Protein AF-A0A7S2YI85-F1 (afdb_monomer_lite)

Sequence (246 aa):
HNEDIGGDHHWNPMELVAHWLRDHRRGYHPPENRQNVTASELEPSSTCNPRIILYFDDDKQATVAVLSREAEAPGEYFTTRVAEGTAIQRSVLYYELDGYVRQNFTNLRKQNFVDAESISIAVGSLEASDAAQKEELEEARRKETVRHSNEAKFNMFQEVIEIARLHWLNDDLDALSIYFLAQVNHDMNRVARQIATHRLQQLPLTVTPYVDGVSVSGYSNFARSNNTSLVRHKESGRSIEYRKCE

pLDDT: mean 71.96, std 20.51, range [32.06, 96.81]

Secondary structure (DSSP, 8-state):
------------HHHHHHHHHHHTTS------------S--------PPPPEEEEEETTTTEEEEEESS--HHHHHHHHHHHHTTSEEEEETTEEEESS-HHHHHHHHHTSTTS-TTSEEE-TTHHHHHHHHHHHHHHHHHHHHHHHHHHHHHHHHHHHHHHHHHHTTTTTT--HHHHHHHHHH-HHHHHHHHHHHHHHHHHS---------TT---TT------SSS--EEEEETTEEEEE----

Organism: NCBI:txid265537

Radius of gyration: 39.01 Å; chains: 1; bounding box: 70×50×124 Å

Structure (mmCIF, N/CA/C/O backbone):
data_AF-A0A7S2YI85-F1
#
_entry.id   AF-A0A7S2YI85-F1
#
loop_
_atom_site.group_PDB
_atom_site.id
_atom_site.type_symbol
_atom_site.label_atom_id
_atom_site.label_alt_id
_atom_site.label_comp_id
_atom_site.label_asym_id
_atom_site.label_entity_id
_atom_site.label_seq_id
_atom_site.pdbx_PDB_ins_code
_atom_site.Cartn_x
_atom_site.Cartn_y
_atom_site.Cartn_z
_atom_site.occupancy
_atom_site.B_iso_or_equiv
_atom_site.auth_seq_id
_atom_site.auth_comp_id
_atom_site.auth_asym_id
_atom_site.auth_atom_id
_atom_site.pdbx_PDB_model_num
ATOM 1 N N . HIS A 1 1 ? -34.612 -6.575 -28.845 1.00 37.66 1 HIS A N 1
ATOM 2 C CA . HIS A 1 1 ? -33.516 -6.690 -29.821 1.00 37.66 1 HIS A CA 1
ATOM 3 C C . HIS A 1 1 ? -32.690 -5.425 -29.724 1.00 37.66 1 HIS A C 1
ATOM 5 O O . HIS A 1 1 ? -33.139 -4.408 -30.223 1.00 37.66 1 HIS A O 1
ATOM 11 N N . ASN A 1 2 ? -31.571 -5.476 -29.007 1.00 32.53 2 ASN A N 1
ATOM 12 C CA . ASN A 1 2 ? -30.502 -4.483 -29.069 1.00 32.53 2 ASN A CA 1
ATOM 13 C C . ASN A 1 2 ? -29.226 -5.311 -29.165 1.00 32.53 2 ASN A C 1
ATOM 15 O O . ASN A 1 2 ? -28.981 -6.138 -28.290 1.00 32.53 2 ASN A O 1
ATOM 19 N N . GLU A 1 3 ? -28.535 -5.185 -30.290 1.00 41.09 3 GLU A N 1
ATOM 20 C CA . GLU A 1 3 ? -27.319 -5.926 -30.594 1.00 41.09 3 GLU A CA 1
ATOM 21 C C . GLU A 1 3 ? -26.135 -5.291 -29.867 1.00 41.09 3 GLU A C 1
ATOM 23 O O . GLU A 1 3 ? -25.883 -4.090 -29.983 1.00 41.09 3 GLU A O 1
ATOM 28 N N . ASP A 1 4 ? -25.435 -6.135 -29.113 1.00 44.50 4 ASP A N 1
ATOM 29 C CA . ASP A 1 4 ? -24.085 -5.918 -28.620 1.00 44.50 4 ASP A CA 1
ATOM 30 C C . ASP A 1 4 ? -23.116 -5.797 -29.802 1.00 44.50 4 ASP A C 1
ATOM 32 O O . ASP A 1 4 ? -22.994 -6.712 -30.618 1.00 44.50 4 ASP A O 1
ATOM 36 N N . ILE A 1 5 ? -22.365 -4.698 -29.852 1.00 40.66 5 ILE A N 1
ATOM 37 C CA . ILE A 1 5 ? -21.114 -4.614 -30.613 1.00 40.66 5 ILE A CA 1
ATOM 38 C C . ILE A 1 5 ? -20.017 -4.247 -29.611 1.00 40.66 5 ILE A C 1
ATOM 40 O O . ILE A 1 5 ? -19.555 -3.112 -29.534 1.00 40.66 5 ILE A O 1
ATOM 44 N N . GLY A 1 6 ? -19.649 -5.229 -28.788 1.00 36.94 6 GLY A N 1
ATOM 45 C CA . GLY A 1 6 ? -18.428 -5.218 -27.989 1.00 36.94 6 GLY A CA 1
ATOM 46 C C . GLY A 1 6 ? -17.279 -5.766 -28.828 1.00 36.94 6 GLY A C 1
ATOM 47 O O . GLY A 1 6 ? -17.077 -6.975 -28.897 1.00 36.94 6 GLY A O 1
ATOM 48 N N . GLY A 1 7 ? -16.563 -4.879 -29.516 1.00 37.94 7 GLY A N 1
ATOM 49 C CA . GLY A 1 7 ? -15.285 -5.199 -30.142 1.00 37.94 7 GLY A CA 1
ATOM 50 C C . GLY A 1 7 ? -14.148 -4.856 -29.188 1.00 37.94 7 GLY A C 1
ATOM 51 O O . GLY A 1 7 ? -13.640 -3.739 -29.237 1.00 37.94 7 GLY A O 1
ATOM 52 N N . ASP A 1 8 ? -13.753 -5.800 -28.335 1.00 41.25 8 ASP A N 1
ATOM 53 C CA . ASP A 1 8 ? -12.520 -5.699 -27.550 1.00 41.25 8 ASP A CA 1
ATOM 54 C C . ASP A 1 8 ? -11.314 -5.778 -28.497 1.00 41.25 8 ASP A C 1
ATOM 56 O O . ASP A 1 8 ? -10.831 -6.848 -28.874 1.00 41.25 8 ASP A O 1
ATOM 60 N N . HIS A 1 9 ? -10.821 -4.614 -28.917 1.00 46.31 9 HIS A N 1
ATOM 61 C CA . HIS A 1 9 ? -9.521 -4.490 -29.562 1.00 46.31 9 HIS A CA 1
ATOM 62 C C . HIS A 1 9 ? -8.433 -4.505 -28.492 1.00 46.31 9 HIS A C 1
ATOM 64 O O . HIS A 1 9 ? -7.983 -3.471 -28.005 1.00 46.31 9 HIS A O 1
ATOM 70 N N . HIS A 1 10 ? -8.014 -5.713 -28.131 1.00 41.84 10 HIS A N 1
ATOM 71 C CA . HIS A 1 10 ? -6.802 -5.950 -27.363 1.00 41.84 10 HIS A CA 1
ATOM 72 C C . HIS A 1 10 ? -5.602 -5.552 -28.239 1.00 41.84 10 HIS A C 1
ATOM 74 O O . HIS A 1 10 ? -5.174 -6.299 -29.120 1.00 41.84 10 HIS A O 1
ATOM 80 N N . TRP A 1 11 ? -5.109 -4.324 -28.070 1.00 49.34 11 TRP A N 1
ATOM 81 C CA . TRP A 1 11 ? -3.933 -3.841 -28.787 1.00 49.34 11 TRP A CA 1
ATOM 82 C C . TRP A 1 11 ? -2.710 -4.587 -28.270 1.00 49.34 11 TRP A C 1
ATOM 84 O O . TRP A 1 11 ? -2.271 -4.361 -27.148 1.00 49.34 11 TRP A O 1
ATOM 94 N N . ASN A 1 12 ? -2.155 -5.485 -29.083 1.00 50.50 12 ASN A N 1
ATOM 95 C CA . ASN A 1 12 ? -0.929 -6.187 -28.739 1.00 50.50 12 ASN A CA 1
ATOM 96 C C . ASN A 1 12 ? 0.253 -5.192 -28.798 1.00 50.50 12 ASN A C 1
ATOM 98 O O . ASN A 1 12 ? 0.596 -4.724 -29.890 1.00 50.50 12 ASN A O 1
ATOM 102 N N . PRO A 1 13 ? 0.915 -4.864 -27.672 1.00 50.25 13 PRO A N 1
ATOM 103 C CA . PRO A 1 13 ? 1.980 -3.861 -27.652 1.00 50.25 13 PRO A CA 1
ATOM 104 C C . PRO A 1 13 ? 3.182 -4.253 -28.528 1.00 50.25 13 PRO A C 1
ATOM 106 O O . PRO A 1 13 ? 3.882 -3.384 -29.051 1.00 50.25 13 PRO A O 1
ATOM 109 N N . MET A 1 14 ? 3.378 -5.551 -28.792 1.00 47.84 14 MET A N 1
ATOM 110 C CA . MET A 1 14 ? 4.398 -6.030 -29.731 1.00 47.84 14 MET A CA 1
ATOM 111 C C . MET A 1 14 ? 4.077 -5.686 -31.193 1.00 47.84 14 MET A C 1
ATOM 113 O O . MET A 1 14 ? 5.000 -5.478 -31.982 1.00 47.84 14 MET A O 1
ATOM 117 N N . GLU A 1 15 ? 2.800 -5.575 -31.571 1.00 55.44 15 GLU A N 1
ATOM 118 C CA . GLU A 1 15 ? 2.407 -5.160 -32.923 1.00 55.44 15 GLU A CA 1
ATOM 119 C C . GLU A 1 15 ? 2.597 -3.658 -33.140 1.00 55.44 15 GLU A C 1
ATOM 121 O O . GLU A 1 15 ? 3.050 -3.262 -34.211 1.00 55.44 15 GLU A O 1
ATOM 126 N N . LEU A 1 16 ? 2.368 -2.830 -32.115 1.00 52.59 16 LEU A N 1
ATOM 127 C CA . LEU A 1 16 ? 2.655 -1.388 -32.144 1.00 52.59 16 LEU A CA 1
ATOM 128 C C . LEU A 1 16 ? 4.156 -1.108 -32.314 1.00 52.59 16 LEU A C 1
ATOM 130 O O . LEU A 1 16 ? 4.548 -0.299 -33.158 1.00 52.59 16 LEU A O 1
ATOM 134 N N . VAL A 1 17 ? 5.009 -1.841 -31.590 1.00 51.41 17 VAL A N 1
ATOM 135 C CA . VAL A 1 17 ? 6.471 -1.764 -31.749 1.00 51.41 17 VAL A CA 1
ATOM 136 C C . VAL A 1 17 ? 6.902 -2.280 -33.129 1.00 51.41 17 VAL A C 1
ATOM 138 O O . VAL A 1 17 ? 7.728 -1.653 -33.795 1.00 51.41 17 VAL A O 1
ATOM 141 N N . ALA A 1 18 ? 6.310 -3.375 -33.617 1.00 59.94 18 ALA A N 1
ATOM 142 C CA . ALA A 1 18 ? 6.620 -3.930 -34.936 1.00 59.94 18 ALA A CA 1
ATOM 143 C C . ALA A 1 18 ? 6.119 -3.067 -36.110 1.00 59.94 18 ALA A C 1
ATOM 145 O O . ALA A 1 18 ? 6.734 -3.104 -37.180 1.00 59.94 18 ALA A O 1
ATOM 146 N N . HIS A 1 19 ? 5.028 -2.312 -35.939 1.00 50.31 19 HIS A N 1
ATOM 147 C CA . HIS A 1 19 ? 4.508 -1.365 -36.930 1.00 50.31 19 HIS A CA 1
ATOM 148 C C . HIS A 1 19 ? 5.380 -0.108 -36.977 1.00 50.31 19 HIS A C 1
ATOM 150 O O . HIS A 1 19 ? 5.833 0.292 -38.048 1.00 50.31 19 HIS A O 1
ATOM 156 N N . TRP A 1 20 ? 5.739 0.439 -35.813 1.00 54.75 20 TRP A N 1
ATOM 157 C CA . TRP A 1 20 ? 6.600 1.618 -35.721 1.00 54.75 20 TRP A CA 1
ATOM 158 C C . TRP A 1 20 ? 8.021 1.360 -36.257 1.00 54.75 20 TRP A C 1
ATOM 160 O O . TRP A 1 20 ? 8.561 2.178 -37.007 1.00 54.75 20 TRP A O 1
ATOM 170 N N . LEU A 1 21 ? 8.601 0.185 -35.968 1.00 53.12 21 LEU A N 1
ATOM 171 C CA . LEU A 1 21 ? 9.886 -0.256 -36.535 1.00 53.12 21 LEU A CA 1
ATOM 172 C C . LEU A 1 21 ? 9.824 -0.498 -38.055 1.00 53.12 21 LEU A C 1
ATOM 174 O O . LEU A 1 21 ? 10.848 -0.384 -38.734 1.00 53.12 21 LEU A O 1
ATOM 178 N N . ARG A 1 22 ? 8.646 -0.834 -38.603 1.00 57.22 22 ARG A N 1
ATOM 179 C CA . ARG A 1 22 ? 8.429 -1.002 -40.050 1.00 57.22 22 ARG A CA 1
ATOM 180 C C . ARG A 1 22 ? 8.357 0.340 -40.771 1.00 57.22 22 ARG A C 1
ATOM 182 O O . ARG A 1 22 ? 8.995 0.487 -41.813 1.00 57.22 22 ARG A O 1
ATOM 189 N N . ASP A 1 23 ? 7.657 1.310 -40.191 1.00 44.62 23 ASP A N 1
ATOM 190 C CA . ASP A 1 23 ? 7.506 2.647 -40.771 1.00 44.62 23 ASP A CA 1
ATOM 191 C C . ASP A 1 23 ? 8.824 3.437 -40.740 1.00 44.62 23 ASP A C 1
ATOM 193 O O . ASP A 1 23 ? 9.164 4.117 -41.705 1.00 44.62 23 ASP A O 1
ATOM 197 N N . HIS A 1 24 ? 9.662 3.248 -39.715 1.00 50.03 24 HIS A N 1
ATOM 198 C CA . HIS A 1 24 ? 10.969 3.918 -39.621 1.00 50.03 24 HIS A CA 1
ATOM 199 C C . HIS A 1 24 ? 12.087 3.269 -40.461 1.00 50.03 24 HIS A C 1
ATOM 201 O O . HIS A 1 24 ? 13.180 3.825 -40.558 1.00 50.03 24 HIS A O 1
ATOM 207 N N . ARG A 1 25 ? 11.834 2.122 -41.116 1.00 46.94 25 ARG A N 1
ATOM 208 C CA . ARG A 1 25 ? 12.741 1.544 -42.133 1.00 46.94 25 ARG A CA 1
ATOM 209 C C . ARG A 1 25 ? 12.448 2.024 -43.559 1.00 46.94 25 ARG A C 1
ATOM 211 O O . ARG A 1 25 ? 13.261 1.779 -44.447 1.00 46.94 25 ARG A O 1
ATOM 218 N N . ARG A 1 26 ? 11.319 2.696 -43.806 1.00 45.44 26 ARG A N 1
ATOM 219 C CA . ARG A 1 26 ? 10.939 3.220 -45.129 1.00 45.44 26 ARG A CA 1
ATOM 220 C C . ARG A 1 26 ? 10.825 4.741 -45.076 1.00 45.44 26 ARG A C 1
ATOM 222 O O . ARG A 1 26 ? 9.733 5.279 -44.963 1.00 45.44 26 ARG A O 1
ATOM 229 N N . GLY A 1 27 ? 11.954 5.441 -45.175 1.00 34.94 27 GLY A N 1
ATOM 230 C CA . GLY A 1 27 ? 11.919 6.903 -45.144 1.00 34.94 27 GLY A CA 1
ATOM 231 C C . GLY A 1 27 ? 13.248 7.620 -45.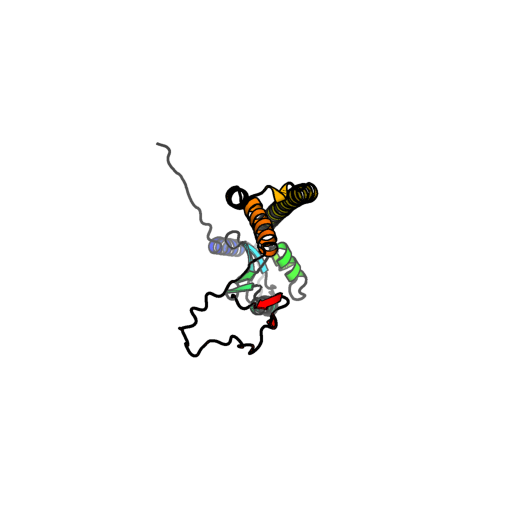345 1.00 34.94 27 GLY A C 1
ATOM 232 O O . GLY A 1 27 ? 13.566 8.502 -44.561 1.00 34.94 27 GLY A O 1
ATOM 233 N N . TYR A 1 28 ? 14.011 7.276 -46.385 1.00 32.06 28 TYR A N 1
ATOM 234 C CA . TYR A 1 28 ? 14.933 8.228 -47.017 1.00 32.06 28 TYR A CA 1
ATOM 235 C C . TYR A 1 28 ? 15.056 7.881 -48.506 1.00 32.06 28 TYR A C 1
ATOM 237 O O . TYR A 1 28 ? 15.736 6.930 -48.884 1.00 32.06 28 TYR A O 1
ATOM 245 N N . HIS A 1 29 ? 14.346 8.626 -49.354 1.00 38.47 29 HIS A N 1
ATOM 246 C CA . HIS A 1 29 ? 14.648 8.693 -50.782 1.00 38.47 29 HIS A CA 1
ATOM 247 C C . HIS A 1 29 ? 15.699 9.794 -50.966 1.00 38.47 29 HIS A C 1
ATOM 249 O O . HIS A 1 29 ? 15.387 10.953 -50.683 1.00 38.47 29 HIS A O 1
ATOM 255 N N . PRO A 1 30 ? 16.932 9.483 -51.398 1.00 32.97 30 PRO A N 1
ATOM 256 C CA . PRO A 1 30 ? 17.883 10.522 -51.751 1.00 32.97 30 PRO A CA 1
ATOM 257 C C . PRO A 1 30 ? 17.503 11.103 -53.125 1.00 32.97 30 PRO A C 1
ATOM 259 O O . PRO A 1 30 ? 16.999 10.366 -53.979 1.00 32.97 30 PRO A O 1
ATOM 262 N N . PRO A 1 31 ? 17.739 12.401 -53.375 1.00 35.34 31 PRO A N 1
ATOM 263 C CA . PRO A 1 31 ? 17.627 12.944 -54.717 1.00 35.34 31 PRO A CA 1
ATOM 264 C C . PRO A 1 31 ? 18.742 12.366 -55.596 1.00 35.34 31 PRO A C 1
ATOM 266 O O . PRO A 1 31 ? 19.891 12.227 -55.173 1.00 35.34 31 PRO A O 1
ATOM 269 N N . GLU A 1 32 ? 18.380 12.025 -56.829 1.00 39.88 32 GLU A N 1
ATOM 270 C CA . GLU A 1 32 ? 19.301 11.574 -57.863 1.00 39.88 32 GLU A CA 1
ATOM 271 C C . GLU A 1 32 ? 20.373 12.637 -58.121 1.00 39.88 32 GLU A C 1
ATOM 273 O O . GLU A 1 32 ? 20.098 13.699 -58.674 1.00 39.88 32 GLU A O 1
ATOM 278 N N . ASN A 1 33 ? 21.621 12.332 -57.773 1.00 32.53 33 ASN A N 1
ATOM 279 C CA . ASN A 1 33 ? 22.767 12.924 -58.443 1.00 32.53 33 ASN A CA 1
ATOM 280 C C . ASN A 1 33 ? 23.887 11.891 -58.543 1.00 32.53 33 ASN A C 1
ATOM 282 O O . ASN A 1 33 ? 24.483 11.464 -57.557 1.00 32.53 33 ASN A O 1
ATOM 286 N N . ARG A 1 34 ? 24.134 11.461 -59.780 1.00 39.66 34 ARG A N 1
ATOM 287 C CA . ARG A 1 34 ? 25.214 10.553 -60.155 1.00 39.66 34 ARG A CA 1
ATOM 288 C C . ARG A 1 34 ? 26.556 11.257 -59.987 1.00 39.66 34 ARG A C 1
ATOM 290 O O . ARG A 1 34 ? 26.898 12.105 -60.806 1.00 39.66 34 ARG A O 1
ATOM 297 N N . GLN A 1 35 ? 27.352 10.817 -59.022 1.00 35.34 35 GLN A N 1
ATOM 298 C CA . GLN A 1 35 ? 28.807 10.825 -59.144 1.00 35.34 35 GLN A CA 1
ATOM 299 C C . GLN A 1 35 ? 29.342 9.473 -58.675 1.00 35.34 35 GLN A C 1
ATOM 301 O O . GLN A 1 35 ? 29.010 8.987 -57.597 1.00 35.34 35 GLN A O 1
ATOM 306 N N . ASN A 1 36 ? 30.115 8.839 -59.555 1.00 40.31 36 ASN A N 1
ATOM 307 C CA . ASN A 1 36 ? 30.778 7.566 -59.323 1.00 40.31 36 ASN A CA 1
ATOM 308 C C . ASN A 1 36 ? 31.746 7.704 -58.145 1.00 40.31 36 ASN A C 1
ATOM 310 O O . ASN A 1 36 ? 32.749 8.405 -58.267 1.00 40.31 36 ASN A O 1
ATOM 314 N N . VAL A 1 37 ? 31.477 6.998 -57.049 1.00 33.66 37 VAL A N 1
ATOM 315 C CA . VAL A 1 37 ? 32.463 6.754 -55.994 1.00 33.66 37 VAL A CA 1
ATOM 316 C C . VAL A 1 37 ? 32.663 5.248 -55.894 1.00 33.66 37 VAL A C 1
ATOM 318 O O . VAL A 1 37 ? 31.727 4.467 -55.740 1.00 33.66 37 VAL A O 1
ATOM 321 N N . THR A 1 38 ? 33.912 4.863 -56.107 1.00 35.81 38 THR A N 1
ATOM 322 C CA . THR A 1 38 ? 34.458 3.512 -56.077 1.00 35.81 38 THR A CA 1
ATOM 323 C C . THR A 1 38 ? 34.257 2.841 -54.721 1.00 35.81 38 THR A C 1
ATOM 325 O O . THR A 1 38 ? 34.403 3.469 -53.678 1.00 35.81 38 THR A O 1
ATOM 328 N N . ALA A 1 39 ? 33.966 1.541 -54.755 1.00 38.75 39 ALA A N 1
ATOM 329 C CA . ALA A 1 39 ? 33.802 0.674 -53.596 1.00 38.75 39 ALA A CA 1
ATOM 330 C C . ALA A 1 39 ? 35.133 0.442 -52.856 1.00 38.75 39 ALA A C 1
ATOM 332 O O . ALA A 1 39 ? 35.764 -0.586 -53.062 1.00 38.75 39 ALA A O 1
ATOM 333 N N . SER A 1 40 ? 35.542 1.399 -52.021 1.00 41.53 40 SER A N 1
ATOM 334 C CA . SER A 1 40 ? 36.617 1.269 -51.026 1.00 41.53 40 SER A CA 1
ATOM 335 C C . SER A 1 40 ? 36.483 2.377 -49.975 1.00 41.53 40 SER A C 1
ATOM 337 O O . SER A 1 40 ? 37.327 3.254 -49.930 1.00 41.53 40 SER A O 1
ATOM 339 N N . GLU A 1 41 ? 35.397 2.388 -49.195 1.00 39.56 41 GLU A N 1
ATOM 340 C CA . GLU A 1 41 ? 35.259 3.140 -47.928 1.00 39.56 41 GLU A CA 1
ATOM 341 C C . GLU A 1 41 ? 33.855 2.867 -47.355 1.00 39.56 41 GLU A C 1
ATOM 343 O O . GLU A 1 41 ? 32.901 3.609 -47.561 1.00 39.56 41 GLU A O 1
ATOM 348 N N . LEU A 1 42 ? 33.700 1.729 -46.680 1.00 40.22 42 LEU A N 1
ATOM 349 C CA . LEU A 1 42 ? 32.550 1.445 -45.817 1.00 40.22 42 LEU A CA 1
ATOM 350 C C . LEU A 1 42 ? 33.099 1.031 -44.453 1.00 40.22 42 LEU A C 1
ATOM 352 O O . LEU A 1 42 ? 33.046 -0.127 -44.047 1.00 40.22 42 LEU A O 1
ATOM 356 N N . GLU A 1 43 ? 33.683 2.009 -43.769 1.00 44.00 43 GLU A N 1
ATOM 357 C CA . GLU A 1 43 ? 33.784 1.993 -42.313 1.00 44.00 43 GLU A CA 1
ATOM 358 C C . GLU A 1 43 ? 32.352 2.070 -41.741 1.00 44.00 43 GLU A C 1
ATOM 360 O O . GLU A 1 43 ? 31.560 2.895 -42.210 1.00 44.00 43 GLU A O 1
ATOM 365 N N . PRO A 1 44 ? 31.966 1.247 -40.750 1.00 42.84 44 PRO A N 1
ATOM 366 C CA . PRO A 1 44 ? 30.649 1.329 -40.127 1.00 42.84 44 PRO A CA 1
ATOM 367 C C . PRO A 1 44 ? 30.572 2.548 -39.191 1.00 42.84 44 PRO A C 1
ATOM 369 O O . PRO A 1 44 ? 30.626 2.430 -37.969 1.00 42.84 44 PRO A O 1
ATOM 372 N N . SER A 1 45 ? 30.419 3.744 -39.755 1.00 47.28 45 SER A N 1
ATOM 373 C CA . SER A 1 45 ? 30.169 4.978 -39.010 1.00 47.28 45 SER A CA 1
ATOM 374 C C . SER A 1 45 ? 28.674 5.158 -38.716 1.00 47.28 45 SER A C 1
ATOM 376 O O . SER A 1 45 ? 27.982 5.988 -39.295 1.00 47.28 45 SER A O 1
ATOM 378 N N . SER A 1 46 ? 28.149 4.393 -37.756 1.00 49.66 46 SER A N 1
ATOM 379 C CA . SER A 1 46 ? 26.967 4.833 -37.002 1.00 49.66 46 SER A CA 1
ATOM 380 C C . SER A 1 46 ? 26.964 4.234 -35.595 1.00 49.66 46 SER A C 1
ATOM 382 O O . SER A 1 46 ? 26.251 3.272 -35.296 1.00 49.66 46 SER A O 1
ATOM 384 N N . THR A 1 47 ? 27.758 4.830 -34.707 1.00 55.69 47 THR A N 1
ATOM 385 C CA . THR A 1 47 ? 27.631 4.716 -33.247 1.00 55.69 47 THR A CA 1
ATOM 386 C C . THR A 1 47 ? 26.309 5.348 -32.819 1.00 55.69 47 THR A C 1
ATOM 388 O O . THR A 1 47 ? 26.242 6.466 -32.320 1.00 55.69 47 THR A O 1
ATOM 391 N N . CYS A 1 48 ? 25.205 4.679 -33.124 1.00 62.50 48 CYS A N 1
ATOM 392 C CA . CYS A 1 48 ? 23.907 5.105 -32.648 1.00 62.50 48 CYS A CA 1
ATOM 393 C C . CYS A 1 48 ? 23.836 4.686 -31.167 1.00 62.50 48 CYS A C 1
ATOM 395 O O . CYS A 1 48 ? 24.121 3.535 -30.839 1.00 62.50 48 CYS A O 1
ATOM 397 N N . ASN A 1 49 ? 23.508 5.607 -30.263 1.00 72.94 49 ASN A N 1
ATOM 398 C CA . ASN A 1 49 ? 23.373 5.291 -28.840 1.00 72.94 49 ASN A CA 1
ATOM 399 C C . ASN A 1 49 ? 22.131 4.400 -28.613 1.00 72.94 49 ASN A C 1
ATOM 401 O O . ASN A 1 49 ? 21.162 4.469 -29.385 1.00 72.94 49 ASN A O 1
ATOM 405 N N . PRO A 1 50 ? 22.144 3.485 -27.628 1.00 82.31 50 PRO A N 1
ATOM 406 C CA . PRO A 1 50 ? 20.962 2.707 -27.265 1.00 82.31 50 PRO A CA 1
ATOM 407 C C . PRO A 1 50 ? 19.854 3.650 -26.784 1.00 82.31 50 PRO A C 1
ATOM 409 O O . PRO A 1 50 ? 20.049 4.440 -25.869 1.00 82.31 50 PRO A O 1
ATOM 412 N N . ARG A 1 51 ? 18.681 3.572 -27.415 1.00 88.88 51 ARG A N 1
ATOM 413 C CA . ARG A 1 51 ? 17.47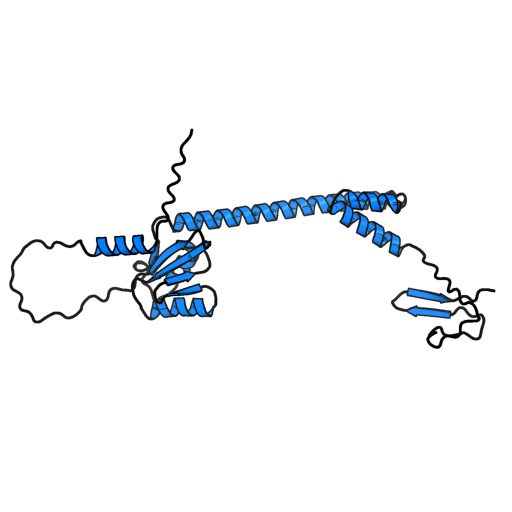8 4.283 -26.969 1.00 88.88 51 ARG A CA 1
ATOM 414 C C . ARG A 1 51 ? 16.693 3.453 -25.964 1.00 88.88 51 ARG A C 1
ATOM 416 O O . ARG A 1 51 ? 16.512 2.254 -26.192 1.00 88.88 51 ARG A O 1
ATOM 423 N N . ILE A 1 52 ? 16.201 4.115 -24.923 1.00 92.38 52 ILE A N 1
ATOM 424 C CA . ILE A 1 52 ? 15.300 3.582 -23.903 1.00 92.38 52 ILE A CA 1
ATOM 425 C C . ILE A 1 52 ? 13.924 4.205 -24.132 1.00 92.38 52 ILE A C 1
ATOM 427 O O . ILE A 1 52 ? 13.791 5.428 -24.222 1.00 92.38 52 ILE A O 1
ATOM 431 N N . ILE A 1 53 ? 12.899 3.369 -24.233 1.00 94.19 53 ILE A N 1
ATOM 432 C CA . ILE A 1 53 ? 11.505 3.791 -24.340 1.00 94.19 53 ILE A CA 1
ATOM 433 C C . ILE A 1 53 ? 10.810 3.405 -23.041 1.00 94.19 53 ILE A C 1
ATOM 435 O O . ILE A 1 53 ? 10.824 2.236 -22.660 1.00 94.1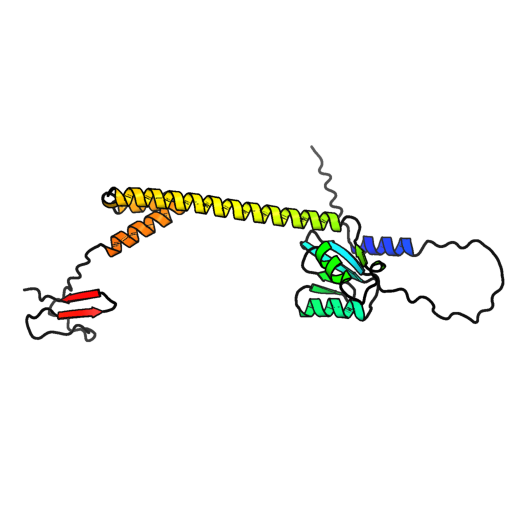9 53 ILE A O 1
ATOM 439 N N . LEU A 1 54 ? 10.218 4.385 -22.364 1.00 96.12 54 LEU A N 1
ATOM 440 C CA . LEU A 1 54 ? 9.404 4.175 -21.173 1.00 96.12 54 LEU A CA 1
ATOM 441 C C . LEU A 1 54 ? 7.928 4.255 -21.535 1.00 96.12 54 LEU A C 1
ATOM 443 O O . LEU A 1 54 ? 7.510 5.210 -22.189 1.00 96.12 54 LEU A O 1
ATOM 447 N N . TYR A 1 55 ? 7.132 3.308 -21.063 1.00 95.94 55 TYR A N 1
ATOM 448 C CA . TYR A 1 55 ? 5.678 3.400 -21.112 1.00 95.94 55 TYR A CA 1
ATOM 449 C C . TYR A 1 55 ? 5.061 2.913 -19.803 1.00 95.94 55 TYR A C 1
ATOM 451 O O . TYR A 1 55 ? 5.751 2.329 -18.970 1.00 95.94 55 TYR A O 1
ATOM 459 N N . PHE A 1 56 ? 3.784 3.208 -19.592 1.00 96.81 56 PHE A N 1
ATOM 460 C CA . PHE A 1 56 ? 3.047 2.769 -18.411 1.00 96.81 56 PHE A CA 1
ATOM 461 C C . PHE A 1 56 ? 2.109 1.629 -18.801 1.00 96.81 56 PHE A C 1
ATOM 463 O O . PHE A 1 56 ? 1.428 1.722 -19.821 1.00 96.81 56 PHE A O 1
ATOM 470 N N . ASP A 1 57 ? 2.139 0.547 -18.030 1.00 93.56 57 ASP A N 1
ATOM 471 C CA . ASP A 1 57 ? 1.273 -0.619 -18.186 1.00 93.56 57 ASP A CA 1
ATOM 472 C C . ASP A 1 57 ? 0.188 -0.540 -17.102 1.00 93.56 57 ASP A C 1
ATOM 474 O O . ASP A 1 57 ? 0.466 -0.791 -15.924 1.00 93.56 57 ASP A O 1
ATOM 478 N N . ASP A 1 58 ? -1.023 -0.135 -17.500 1.00 88.62 58 ASP A N 1
ATOM 479 C CA . ASP A 1 58 ? -2.161 0.079 -16.595 1.00 88.62 58 ASP A CA 1
ATOM 480 C C . ASP A 1 58 ? -2.600 -1.221 -15.904 1.00 88.62 58 ASP A C 1
ATOM 482 O O . ASP A 1 58 ? -2.972 -1.201 -14.730 1.00 88.62 58 ASP A O 1
ATOM 486 N N . ASP A 1 59 ? -2.504 -2.364 -16.589 1.00 89.50 59 ASP A N 1
ATOM 487 C CA . ASP A 1 59 ? -2.919 -3.658 -16.036 1.00 89.50 59 ASP A CA 1
ATOM 488 C C . ASP A 1 59 ? -2.005 -4.087 -14.886 1.00 89.50 59 ASP A C 1
ATOM 490 O O . ASP A 1 59 ? -2.443 -4.680 -13.897 1.00 89.50 59 ASP A O 1
ATOM 494 N N . LYS A 1 60 ? -0.711 -3.779 -15.010 1.00 88.44 60 LYS A N 1
ATOM 495 C CA . LYS A 1 60 ? 0.301 -4.115 -14.001 1.00 88.44 60 LYS A CA 1
ATOM 496 C C . LYS A 1 60 ? 0.572 -2.989 -13.015 1.00 88.44 60 LYS A C 1
ATOM 498 O O . LYS A 1 60 ? 1.306 -3.221 -12.056 1.00 88.44 60 LYS A O 1
ATOM 503 N N . GLN A 1 61 ? 0.021 -1.798 -13.253 1.00 90.44 61 GLN A N 1
ATOM 504 C CA . GLN A 1 61 ? 0.322 -0.580 -12.497 1.00 90.44 61 GLN A CA 1
ATOM 505 C C . GLN A 1 61 ? 1.838 -0.339 -12.381 1.00 90.44 61 GLN A C 1
ATOM 507 O O . GLN A 1 61 ? 2.364 -0.023 -11.313 1.00 90.44 61 GLN A O 1
ATOM 512 N N . ALA A 1 62 ? 2.562 -0.534 -13.487 1.00 93.56 62 ALA A N 1
ATOM 513 C CA . ALA A 1 62 ? 4.022 -0.517 -13.505 1.00 93.56 62 ALA A CA 1
ATOM 514 C C . ALA A 1 62 ? 4.573 0.247 -14.712 1.00 93.56 62 ALA A C 1
ATOM 516 O O . ALA A 1 62 ? 3.971 0.302 -15.786 1.00 93.56 62 ALA A O 1
ATOM 517 N N . THR A 1 63 ? 5.767 0.816 -14.554 1.00 96.31 63 THR A N 1
ATOM 518 C CA . THR A 1 63 ? 6.494 1.394 -15.687 1.00 96.31 63 THR A CA 1
ATOM 519 C C . THR A 1 63 ? 7.220 0.285 -16.429 1.00 96.31 63 THR A C 1
ATOM 521 O O . THR A 1 63 ? 7.946 -0.487 -15.822 1.00 96.31 63 THR A O 1
ATOM 524 N N . VAL A 1 64 ? 7.128 0.242 -17.749 1.00 96.12 64 VAL A N 1
ATOM 525 C CA . VAL A 1 64 ? 7.921 -0.671 -18.570 1.00 96.12 64 VAL A CA 1
ATOM 526 C C . VAL A 1 64 ? 9.011 0.102 -19.297 1.00 96.12 64 VAL A C 1
ATOM 528 O O . VAL A 1 64 ? 8.759 1.151 -19.890 1.00 96.12 64 VAL A O 1
ATOM 531 N N . ALA A 1 65 ? 10.228 -0.433 -19.265 1.00 94.88 65 ALA A N 1
ATOM 532 C CA . ALA A 1 65 ? 11.367 0.048 -20.026 1.00 94.88 65 ALA A CA 1
ATOM 533 C C . ALA A 1 65 ? 11.740 -0.943 -21.131 1.00 94.88 65 ALA A C 1
ATOM 535 O O . ALA A 1 65 ? 12.010 -2.119 -20.876 1.00 94.88 65 ALA A O 1
ATOM 536 N N . VAL A 1 66 ? 11.799 -0.434 -22.362 1.00 94.31 66 VAL A N 1
ATOM 537 C CA . VAL A 1 66 ? 12.211 -1.187 -23.547 1.00 94.31 66 VAL A CA 1
ATOM 538 C C . VAL A 1 66 ? 13.478 -0.584 -24.129 1.00 94.31 66 VAL A C 1
ATOM 540 O O . VAL A 1 66 ? 13.541 0.614 -24.411 1.00 94.31 66 VAL A O 1
ATOM 543 N N . LEU A 1 67 ? 14.490 -1.422 -24.336 1.00 91.69 67 LEU A N 1
ATOM 544 C CA . LEU A 1 67 ? 15.745 -1.031 -24.962 1.00 91.69 67 LEU A CA 1
ATOM 545 C C . LEU A 1 67 ? 15.690 -1.344 -26.458 1.00 91.69 67 LEU A C 1
ATOM 547 O O . LEU A 1 67 ? 15.331 -2.439 -26.877 1.00 91.69 67 LEU A O 1
ATOM 551 N N . SER A 1 68 ? 16.096 -0.383 -27.282 1.00 88.81 68 SER A N 1
ATOM 552 C CA . SER A 1 68 ? 16.184 -0.563 -28.742 1.00 88.81 68 SER A CA 1
ATOM 553 C C . SER A 1 68 ? 17.234 -1.592 -29.183 1.00 88.81 68 SER A C 1
ATOM 555 O O . SER A 1 68 ? 17.120 -2.159 -30.268 1.00 88.81 68 SER A O 1
ATOM 557 N N . ARG A 1 69 ? 18.265 -1.813 -28.363 1.00 85.25 69 ARG A N 1
ATOM 558 C CA . ARG A 1 69 ? 19.321 -2.814 -28.543 1.00 85.25 69 ARG A CA 1
ATOM 559 C C . ARG A 1 69 ? 19.997 -3.090 -27.210 1.00 85.25 69 ARG A C 1
ATOM 561 O O . ARG A 1 69 ? 19.892 -2.287 -26.284 1.00 85.25 69 ARG A O 1
ATOM 568 N N . GLU A 1 70 ? 20.737 -4.185 -27.164 1.00 81.69 70 GLU A N 1
ATOM 569 C CA . GLU A 1 70 ? 21.587 -4.510 -26.031 1.00 81.69 70 GLU A CA 1
ATOM 570 C C . GLU A 1 70 ? 22.745 -3.511 -25.950 1.00 81.69 70 GLU A C 1
ATOM 572 O O . GLU A 1 70 ? 23.358 -3.154 -26.962 1.00 81.69 70 GLU A O 1
ATOM 577 N N . ALA A 1 71 ? 22.995 -3.010 -24.747 1.00 78.94 71 ALA A N 1
ATOM 578 C CA . ALA A 1 71 ? 24.100 -2.121 -24.452 1.00 78.94 71 ALA A CA 1
ATOM 579 C C . ALA A 1 71 ? 24.502 -2.302 -22.993 1.00 78.94 71 ALA A C 1
ATOM 581 O O . ALA A 1 71 ? 23.631 -2.374 -22.125 1.00 78.94 71 ALA A O 1
ATOM 582 N N . GLU A 1 72 ? 25.809 -2.341 -22.741 1.00 75.81 72 GLU A N 1
ATOM 583 C CA . GLU A 1 72 ? 26.368 -2.658 -21.424 1.00 75.81 72 GLU A CA 1
ATOM 584 C C . GLU A 1 72 ? 25.877 -1.680 -20.354 1.00 75.81 72 GLU A C 1
ATOM 586 O O . GLU A 1 72 ? 25.281 -2.110 -19.376 1.00 75.81 72 GLU A O 1
ATOM 591 N N . ALA A 1 73 ? 26.003 -0.367 -20.566 1.00 79.19 73 ALA A N 1
ATOM 592 C CA . ALA A 1 73 ? 25.710 0.598 -19.505 1.00 79.19 73 ALA A CA 1
ATOM 593 C C . ALA A 1 73 ? 24.211 0.690 -19.113 1.00 79.19 73 ALA A C 1
ATOM 595 O O . ALA A 1 73 ? 23.899 0.627 -17.922 1.00 79.19 73 ALA A O 1
ATOM 596 N N . PRO A 1 74 ? 23.242 0.768 -20.056 1.00 79.94 74 PRO A N 1
ATOM 597 C CA . PRO A 1 74 ? 21.823 0.641 -19.714 1.00 79.94 74 PRO A CA 1
ATOM 598 C C . PRO A 1 74 ? 21.459 -0.739 -19.164 1.00 79.94 74 PRO A C 1
ATOM 600 O O . PRO A 1 74 ? 20.632 -0.829 -18.258 1.00 79.94 74 PRO A O 1
ATOM 603 N N . GLY A 1 75 ? 22.079 -1.798 -19.693 1.00 79.50 75 GLY A N 1
ATOM 604 C CA . GLY A 1 75 ? 21.898 -3.164 -19.215 1.00 79.50 75 GLY A CA 1
ATOM 605 C C . GLY A 1 75 ? 22.287 -3.300 -17.745 1.00 79.50 75 GLY A C 1
ATOM 606 O O . GLY A 1 75 ? 21.468 -3.757 -16.954 1.00 79.50 75 GLY A O 1
ATOM 607 N N . GLU A 1 76 ? 23.471 -2.814 -17.364 1.00 85.56 76 GLU A N 1
ATOM 608 C CA . GLU A 1 76 ? 23.992 -2.843 -15.993 1.00 85.56 76 GLU A CA 1
ATOM 609 C C . GLU A 1 76 ? 23.063 -2.142 -14.995 1.00 85.56 76 GLU A C 1
ATOM 611 O O . GLU A 1 76 ? 22.796 -2.662 -13.905 1.00 85.56 76 GLU A O 1
ATOM 616 N N . TYR A 1 77 ? 22.512 -0.986 -15.371 1.00 90.31 77 TYR A N 1
ATOM 617 C CA . TYR A 1 77 ? 21.538 -0.279 -14.541 1.00 90.31 77 TYR A CA 1
ATOM 618 C C . TYR A 1 77 ? 20.286 -1.114 -14.284 1.00 90.31 77 TYR A C 1
ATOM 620 O O . TYR A 1 77 ? 19.860 -1.259 -13.136 1.00 90.31 77 TYR A O 1
ATOM 628 N N . PHE A 1 78 ? 19.700 -1.694 -15.333 1.00 90.81 78 PHE A N 1
ATOM 629 C CA . PHE A 1 78 ? 18.502 -2.507 -15.165 1.00 90.81 78 PHE A CA 1
ATOM 630 C C . PHE A 1 78 ? 18.798 -3.815 -14.434 1.00 90.81 78 PHE A C 1
ATOM 632 O O . PHE A 1 78 ? 18.011 -4.205 -13.576 1.00 90.81 78 PHE A O 1
ATOM 639 N N . THR A 1 79 ? 19.945 -4.455 -14.676 1.00 90.56 79 THR A N 1
ATOM 640 C CA . THR A 1 79 ? 20.354 -5.639 -13.906 1.00 90.56 79 THR A CA 1
ATOM 641 C C . THR A 1 79 ? 20.574 -5.315 -12.433 1.00 90.56 79 THR A C 1
ATOM 643 O O . THR A 1 79 ? 20.203 -6.116 -11.580 1.00 90.56 79 THR A O 1
ATOM 646 N N . THR A 1 80 ? 21.100 -4.127 -12.114 1.00 92.69 80 THR A N 1
ATOM 647 C CA . THR A 1 80 ? 21.245 -3.666 -10.725 1.00 92.69 80 THR A CA 1
ATOM 648 C C . THR A 1 80 ? 19.876 -3.515 -10.072 1.00 92.69 80 THR A C 1
ATOM 650 O O . THR A 1 80 ? 19.646 -4.052 -8.993 1.00 92.69 80 THR A O 1
ATOM 653 N N . ARG A 1 81 ? 18.916 -2.885 -10.757 1.00 93.06 81 ARG A N 1
ATOM 654 C CA . ARG A 1 81 ? 17.545 -2.757 -10.241 1.00 93.06 81 ARG A CA 1
ATOM 655 C C . ARG A 1 81 ? 16.831 -4.092 -10.064 1.00 93.06 81 ARG A C 1
ATOM 657 O O . ARG A 1 81 ? 16.064 -4.245 -9.118 1.00 93.06 81 ARG A O 1
ATOM 664 N N . VAL A 1 82 ? 17.098 -5.058 -10.940 1.00 94.75 82 VAL A N 1
ATOM 665 C CA . VAL A 1 82 ? 16.599 -6.432 -10.791 1.00 94.75 82 VAL A CA 1
ATOM 666 C C . VAL A 1 82 ? 17.210 -7.094 -9.556 1.00 94.75 82 VAL A C 1
ATOM 668 O O . VAL A 1 82 ? 16.486 -7.712 -8.781 1.00 94.75 82 VAL A O 1
ATOM 671 N N . ALA A 1 83 ? 18.514 -6.921 -9.319 1.00 94.56 83 ALA A N 1
ATOM 672 C CA . ALA A 1 83 ? 19.179 -7.432 -8.120 1.00 94.56 83 ALA A CA 1
ATOM 673 C C . ALA A 1 83 ? 18.655 -6.779 -6.825 1.00 94.56 83 ALA A C 1
ATOM 675 O O . ALA A 1 83 ? 18.552 -7.447 -5.799 1.00 94.56 83 ALA A O 1
ATOM 676 N N . GLU A 1 84 ? 18.279 -5.500 -6.877 1.00 94.94 84 GLU A N 1
ATOM 677 C CA . GLU A 1 84 ? 17.630 -4.771 -5.777 1.00 94.94 84 GLU A CA 1
ATOM 678 C C . GLU A 1 84 ? 16.155 -5.160 -5.571 1.00 94.94 84 GLU A C 1
ATOM 680 O O . GLU A 1 84 ? 15.549 -4.760 -4.578 1.00 94.94 84 GLU A O 1
ATOM 685 N N . GLY A 1 85 ? 15.563 -5.915 -6.502 1.00 94.81 85 GLY A N 1
ATOM 686 C CA . GLY A 1 85 ? 14.149 -6.284 -6.472 1.00 94.81 85 GLY A CA 1
ATOM 687 C C . GLY A 1 85 ? 13.192 -5.143 -6.828 1.00 94.81 85 GLY A C 1
ATOM 688 O O . GLY A 1 85 ? 12.011 -5.259 -6.534 1.00 94.81 85 GLY A O 1
ATOM 689 N N . THR A 1 86 ? 13.680 -4.062 -7.452 1.00 94.19 86 THR A N 1
ATOM 690 C CA . THR A 1 86 ? 12.868 -2.904 -7.892 1.00 94.19 86 THR A CA 1
ATOM 691 C C . THR A 1 86 ? 12.547 -2.925 -9.390 1.00 94.19 86 THR A C 1
ATOM 693 O O . THR A 1 86 ? 12.099 -1.920 -9.961 1.00 94.19 86 THR A O 1
ATOM 696 N N . ALA A 1 87 ? 12.865 -4.041 -10.047 1.00 95.50 87 ALA A N 1
ATOM 697 C CA . ALA A 1 87 ? 12.564 -4.319 -11.438 1.00 95.50 87 ALA A CA 1
ATOM 698 C C . ALA A 1 87 ? 12.484 -5.833 -11.691 1.00 95.50 87 ALA A C 1
ATOM 700 O O . ALA A 1 87 ? 13.145 -6.630 -11.026 1.00 95.50 87 ALA A O 1
ATOM 701 N N . ILE A 1 88 ? 11.728 -6.224 -12.713 1.00 95.56 88 ILE A N 1
ATOM 702 C CA . ILE A 1 88 ? 11.607 -7.593 -13.208 1.00 95.56 88 ILE A CA 1
ATOM 703 C C . ILE A 1 88 ? 12.061 -7.614 -14.665 1.00 95.56 88 ILE A C 1
ATOM 705 O O . ILE A 1 88 ? 11.468 -6.977 -15.536 1.00 95.56 88 ILE A O 1
ATOM 709 N N . GLN A 1 89 ? 13.104 -8.387 -14.957 1.00 95.12 89 GLN A N 1
ATOM 710 C CA . GLN A 1 89 ? 13.526 -8.628 -16.332 1.00 95.12 89 GLN A CA 1
ATOM 711 C C . GLN A 1 89 ? 12.622 -9.685 -16.975 1.00 95.12 89 GLN A C 1
ATOM 713 O O . GLN A 1 89 ? 12.580 -10.827 -16.520 1.00 95.12 89 GLN A O 1
ATOM 718 N N . ARG A 1 90 ? 11.914 -9.329 -18.055 1.00 92.75 90 ARG A N 1
ATOM 719 C CA . ARG A 1 90 ? 11.162 -10.310 -18.868 1.00 92.75 90 ARG A CA 1
ATOM 720 C C . ARG A 1 90 ? 11.956 -10.771 -20.081 1.00 92.75 90 ARG A C 1
ATOM 722 O O . ARG A 1 90 ? 11.785 -11.901 -20.528 1.00 92.75 90 ARG A O 1
ATOM 729 N N . SER A 1 91 ? 12.814 -9.907 -20.620 1.00 91.12 91 SER A N 1
ATOM 730 C CA . SER A 1 91 ? 13.752 -10.248 -21.690 1.00 91.12 91 SER A CA 1
ATOM 731 C C . SER A 1 91 ? 15.000 -9.366 -21.617 1.00 91.12 91 SER A C 1
ATOM 733 O O . SER A 1 91 ? 15.054 -8.418 -20.838 1.00 91.12 91 SER A O 1
ATOM 735 N N . VAL A 1 92 ? 16.003 -9.647 -22.453 1.00 88.81 92 VAL A N 1
ATOM 736 C CA . VAL A 1 92 ? 17.244 -8.850 -22.544 1.00 88.81 92 VAL A CA 1
ATOM 737 C C . VAL A 1 92 ? 16.965 -7.366 -22.827 1.00 88.81 92 VAL A C 1
ATOM 739 O O . VAL A 1 92 ? 17.731 -6.501 -22.426 1.00 88.81 92 VAL A O 1
ATOM 742 N N . LEU A 1 93 ? 15.847 -7.060 -23.487 1.00 91.50 93 LEU A N 1
ATOM 743 C CA . LEU A 1 93 ? 15.484 -5.701 -23.890 1.00 91.50 9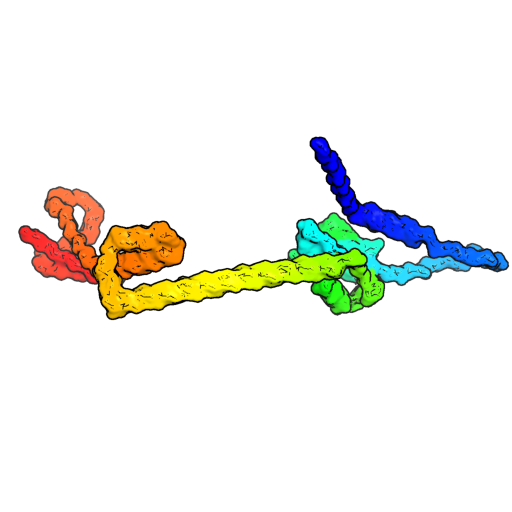3 LEU A CA 1
ATOM 744 C C . LEU A 1 93 ? 14.231 -5.177 -23.188 1.00 91.50 93 LEU A C 1
ATOM 746 O O . LEU A 1 93 ? 13.770 -4.093 -23.530 1.00 91.50 93 LEU A O 1
ATOM 750 N N . TYR A 1 94 ? 13.658 -5.935 -22.252 1.00 93.62 94 TYR A N 1
ATOM 751 C CA . TYR A 1 94 ? 12.370 -5.624 -21.641 1.00 93.62 94 TYR A CA 1
ATOM 752 C C . TYR A 1 94 ? 12.436 -5.784 -20.128 1.00 93.62 94 TYR A C 1
ATOM 754 O O . TYR A 1 94 ? 12.651 -6.887 -19.608 1.00 93.62 94 TYR A O 1
ATOM 762 N N . TYR A 1 95 ? 12.147 -4.686 -19.439 1.00 95.00 95 TYR A N 1
ATOM 763 C CA . TYR A 1 95 ? 12.186 -4.593 -17.990 1.00 95.00 95 TYR A CA 1
ATOM 764 C C . TYR A 1 95 ? 10.903 -3.949 -17.476 1.00 95.00 95 TYR A C 1
ATOM 766 O O . TYR A 1 95 ? 10.507 -2.881 -17.934 1.00 95.00 95 TYR A O 1
ATOM 774 N N . GLU A 1 96 ? 10.262 -4.588 -16.508 1.00 96.06 96 GLU A N 1
ATOM 775 C CA . GLU A 1 96 ? 9.170 -4.000 -15.732 1.00 96.06 96 GLU A CA 1
ATOM 776 C C . GLU A 1 96 ? 9.803 -3.344 -14.510 1.00 96.06 96 GLU A C 1
ATOM 778 O O . GLU A 1 96 ? 10.581 -3.976 -13.806 1.00 96.06 96 GLU A O 1
ATOM 783 N N . LEU A 1 97 ? 9.547 -2.064 -14.299 1.00 96.00 97 LEU A N 1
ATOM 784 C CA . LEU A 1 97 ? 10.121 -1.259 -13.234 1.00 96.00 97 LEU A CA 1
ATOM 785 C C . LEU A 1 97 ? 9.033 -0.907 -12.236 1.00 96.00 97 LEU A C 1
ATOM 787 O O . LEU A 1 97 ? 7.951 -0.447 -12.615 1.00 96.00 97 LEU A O 1
ATOM 791 N N . ASP A 1 98 ? 9.381 -0.999 -10.962 1.00 93.75 98 ASP A N 1
ATOM 792 C CA . ASP A 1 98 ? 8.498 -0.531 -9.910 1.00 93.75 98 ASP A CA 1
ATOM 793 C C . ASP A 1 98 ? 8.364 0.996 -9.963 1.00 93.75 98 ASP A C 1
ATOM 795 O O . ASP A 1 98 ? 9.327 1.737 -10.225 1.00 93.75 98 ASP A O 1
ATOM 799 N N . GLY A 1 99 ? 7.148 1.461 -9.688 1.00 92.06 99 GLY A N 1
ATOM 800 C CA . GLY A 1 99 ? 6.793 2.872 -9.619 1.00 92.06 99 GLY A CA 1
ATOM 801 C C . GLY A 1 99 ? 6.387 3.499 -10.954 1.00 92.06 99 GLY A C 1
ATOM 802 O O . GLY A 1 99 ? 6.217 2.841 -11.982 1.00 92.06 99 GLY A O 1
ATOM 803 N N . TYR A 1 100 ? 6.231 4.820 -10.910 1.00 95.00 100 TYR A N 1
ATOM 804 C CA . TYR A 1 100 ? 5.624 5.624 -11.970 1.00 95.00 100 TYR A CA 1
ATOM 805 C C . TYR A 1 100 ? 6.639 6.162 -12.987 1.00 95.00 100 TYR A C 1
ATOM 807 O O . TYR A 1 100 ? 7.826 6.353 -12.687 1.00 95.00 100 TYR A O 1
ATOM 815 N N . VAL A 1 101 ? 6.156 6.479 -14.193 1.00 95.06 101 VAL A N 1
ATOM 816 C CA . VAL A 1 101 ? 6.993 6.851 -15.347 1.00 95.06 101 VAL A CA 1
ATOM 817 C C . VAL A 1 101 ? 7.882 8.046 -15.025 1.00 95.06 101 VAL A C 1
ATOM 819 O O . VAL A 1 101 ? 9.074 8.030 -15.322 1.00 95.06 101 VAL A O 1
ATOM 822 N N . ARG A 1 102 ? 7.341 9.074 -14.362 1.00 93.44 102 ARG A N 1
ATOM 823 C CA . ARG A 1 102 ? 8.079 10.298 -14.015 1.00 93.44 102 ARG A CA 1
ATOM 824 C C . ARG A 1 102 ? 9.256 10.032 -13.078 1.00 93.44 102 ARG A C 1
ATOM 826 O O . ARG A 1 102 ? 10.334 10.605 -13.258 1.00 93.44 102 ARG A O 1
ATOM 833 N N . GLN A 1 103 ? 9.064 9.160 -12.091 1.00 93.56 103 GLN A N 1
ATOM 834 C CA . GLN A 1 103 ? 10.108 8.776 -11.146 1.00 93.56 103 GLN A CA 1
ATOM 835 C C . GLN A 1 103 ? 11.205 7.986 -11.860 1.00 93.56 103 GLN A C 1
ATOM 837 O O . GLN A 1 103 ? 12.383 8.329 -11.751 1.00 93.56 103 GLN A O 1
ATOM 842 N N . ASN A 1 104 ? 10.814 6.985 -12.647 1.00 94.00 104 ASN A N 1
ATOM 843 C CA . ASN A 1 104 ? 11.740 6.146 -13.399 1.00 94.00 104 ASN A CA 1
ATOM 844 C C . ASN A 1 104 ? 12.521 6.945 -14.453 1.00 94.00 104 ASN A C 1
ATOM 846 O O . ASN A 1 104 ? 13.741 6.820 -14.536 1.00 94.00 104 ASN A O 1
ATOM 850 N N . PHE A 1 105 ? 11.860 7.855 -15.167 1.00 93.00 105 PHE A N 1
ATOM 851 C CA . PHE A 1 105 ? 12.497 8.788 -16.096 1.00 93.00 105 PHE A CA 1
ATOM 852 C C . PHE A 1 105 ? 13.517 9.697 -15.401 1.00 93.00 105 PHE A C 1
ATOM 854 O O . PHE A 1 105 ? 14.638 9.866 -15.879 1.00 93.00 105 PHE A O 1
ATOM 861 N N . THR A 1 106 ? 13.153 10.260 -14.246 1.00 91.62 106 THR A N 1
ATOM 862 C CA . THR A 1 106 ? 14.053 11.121 -13.465 1.00 91.62 106 THR A CA 1
ATOM 863 C C . THR A 1 106 ? 15.265 10.342 -12.960 1.00 91.62 106 THR A C 1
ATOM 865 O O . THR A 1 106 ? 16.383 10.851 -12.998 1.00 91.62 106 THR A O 1
ATOM 868 N N . ASN A 1 107 ? 15.062 9.103 -12.508 1.00 91.12 107 ASN A N 1
ATOM 869 C CA . ASN A 1 107 ? 16.138 8.238 -12.038 1.00 91.12 107 ASN A CA 1
ATOM 870 C C . ASN A 1 107 ? 17.089 7.849 -13.167 1.00 91.12 107 ASN A C 1
ATOM 872 O O . ASN A 1 107 ? 18.296 7.908 -12.963 1.00 91.12 107 ASN A O 1
ATOM 876 N N . LEU A 1 108 ? 16.561 7.525 -14.348 1.00 89.81 108 LEU A N 1
ATOM 877 C CA . LEU A 1 108 ? 17.363 7.247 -15.538 1.00 89.81 108 LEU A CA 1
ATOM 878 C C . LEU A 1 108 ? 18.163 8.475 -15.984 1.00 89.81 108 LEU A C 1
ATOM 880 O O . LEU A 1 108 ? 19.346 8.354 -16.267 1.00 89.81 108 LEU A O 1
ATOM 884 N N . ARG A 1 109 ? 17.567 9.674 -15.961 1.00 88.19 109 ARG A N 1
ATOM 885 C CA . ARG A 1 109 ? 18.268 10.926 -16.300 1.00 88.19 109 ARG A CA 1
ATOM 886 C C . ARG A 1 109 ? 19.397 11.303 -15.347 1.00 88.19 109 ARG A C 1
ATOM 888 O O . ARG A 1 109 ? 20.293 12.037 -15.742 1.00 88.19 109 ARG A O 1
ATOM 895 N N . LYS A 1 110 ? 19.336 10.861 -14.090 1.00 87.38 110 LYS A N 1
ATOM 896 C CA . LYS A 1 110 ? 20.424 11.073 -13.122 1.00 87.38 110 LYS A CA 1
ATOM 897 C C . LYS A 1 110 ? 21.634 10.191 -13.408 1.00 87.38 110 LYS A C 1
ATOM 899 O O . LYS A 1 110 ? 22.694 10.432 -12.839 1.00 87.38 110 LYS A O 1
ATOM 904 N N . GLN A 1 111 ? 21.471 9.163 -14.232 1.00 84.25 111 GLN A N 1
ATOM 905 C CA . GLN A 1 111 ? 22.566 8.286 -14.576 1.00 84.25 111 GLN A CA 1
ATOM 906 C C . GLN A 1 111 ? 23.401 8.879 -15.708 1.00 84.25 111 GLN A C 1
ATOM 908 O O . GLN A 1 111 ? 22.875 9.290 -16.737 1.00 84.25 111 GLN A O 1
ATOM 913 N N . ASN A 1 112 ? 24.722 8.867 -15.540 1.00 71.19 112 ASN A N 1
ATOM 914 C CA . ASN A 1 112 ? 25.661 9.478 -16.487 1.00 71.19 112 ASN A CA 1
ATOM 915 C C . ASN A 1 112 ? 25.877 8.662 -17.776 1.00 71.19 112 ASN A C 1
ATOM 917 O O . ASN A 1 112 ? 26.697 9.049 -18.602 1.00 71.19 112 ASN A O 1
ATOM 921 N N . PHE A 1 113 ? 25.202 7.520 -17.940 1.00 72.69 113 PHE A N 1
ATOM 922 C CA . PHE A 1 113 ? 25.447 6.591 -19.048 1.00 72.69 113 PHE A CA 1
ATOM 923 C C . PHE A 1 113 ? 24.450 6.712 -20.212 1.00 72.69 113 PHE A C 1
ATOM 925 O O . PHE A 1 113 ? 24.579 5.993 -21.202 1.00 72.69 113 PHE A O 1
ATOM 932 N N . VAL A 1 114 ? 23.453 7.595 -20.109 1.00 67.06 114 VAL A N 1
ATOM 933 C CA . VAL A 1 114 ? 22.430 7.801 -21.143 1.00 67.06 114 VAL A CA 1
ATOM 934 C C . VAL A 1 114 ? 22.341 9.285 -21.453 1.00 67.06 114 VAL A C 1
ATOM 936 O O . VAL A 1 114 ? 22.005 10.081 -20.575 1.00 67.06 114 VAL A O 1
ATOM 939 N N . ASP A 1 115 ? 22.583 9.667 -22.707 1.00 77.31 115 ASP A N 1
ATOM 940 C CA . ASP A 1 115 ? 22.264 11.021 -23.150 1.00 77.31 115 ASP A CA 1
ATOM 941 C C . ASP A 1 115 ? 20.774 11.261 -22.935 1.00 77.31 115 ASP A C 1
ATOM 943 O O . ASP A 1 115 ? 19.942 10.419 -23.283 1.00 77.31 115 ASP A O 1
ATOM 947 N N . ALA A 1 116 ? 20.410 12.426 -22.405 1.00 73.00 116 ALA A N 1
ATOM 948 C CA . ALA A 1 116 ? 19.020 12.750 -22.096 1.00 73.00 116 ALA A CA 1
ATOM 949 C C . ALA A 1 116 ? 18.072 12.632 -23.310 1.00 73.00 116 ALA A C 1
ATOM 951 O O . ALA A 1 116 ? 16.866 12.490 -23.118 1.00 73.00 116 ALA A O 1
ATOM 952 N N . GLU A 1 117 ? 18.614 12.688 -24.529 1.00 76.94 117 GLU A N 1
ATOM 953 C CA . GLU A 1 117 ? 17.916 12.531 -25.813 1.00 76.94 117 GLU A CA 1
ATOM 954 C C . GLU A 1 117 ? 17.666 11.068 -26.212 1.00 76.94 117 GLU A C 1
ATOM 956 O O . GLU A 1 117 ? 16.849 10.784 -27.086 1.00 76.94 117 GLU A O 1
ATOM 961 N N . SER A 1 118 ? 18.355 10.120 -25.577 1.00 85.44 118 SER A N 1
ATOM 962 C CA . SER A 1 118 ? 18.196 8.687 -25.836 1.00 85.44 118 SER A CA 1
ATOM 963 C C . SER A 1 118 ? 17.138 8.023 -24.949 1.00 85.44 118 SER A C 1
ATOM 965 O O . SER A 1 118 ? 16.794 6.866 -25.180 1.00 85.44 118 SER A O 1
ATOM 967 N N . ILE A 1 119 ? 16.545 8.763 -24.005 1.00 90.62 119 ILE A N 1
ATOM 968 C CA . ILE A 1 119 ? 15.365 8.332 -23.247 1.00 90.62 119 ILE A CA 1
ATOM 969 C C . ILE A 1 119 ? 14.132 8.999 -23.848 1.00 90.62 119 ILE A C 1
ATOM 971 O O . ILE A 1 119 ? 14.031 10.222 -23.900 1.00 90.62 119 ILE A O 1
ATOM 975 N N . SER A 1 120 ? 13.164 8.190 -24.250 1.00 92.50 120 SER A N 1
ATOM 976 C CA . SER A 1 120 ? 11.876 8.650 -24.760 1.00 92.50 120 SER A CA 1
ATOM 977 C C . SER A 1 120 ? 10.744 8.056 -23.933 1.00 92.50 120 SER A C 1
ATOM 979 O O . SER A 1 120 ? 10.864 6.953 -23.403 1.00 92.50 120 SER A O 1
ATOM 981 N N . ILE A 1 121 ? 9.652 8.802 -23.797 1.00 94.00 121 ILE A N 1
ATOM 982 C CA . ILE A 1 121 ? 8.425 8.327 -23.159 1.00 94.00 121 ILE A CA 1
ATOM 983 C C . ILE A 1 121 ? 7.410 8.098 -24.274 1.00 94.00 121 ILE A C 1
ATOM 985 O O . ILE A 1 121 ? 7.244 8.960 -25.140 1.00 94.00 121 ILE A O 1
ATOM 989 N N . ALA A 1 122 ? 6.758 6.940 -24.275 1.00 93.50 122 ALA A N 1
ATOM 990 C CA . ALA A 1 122 ? 5.705 6.642 -25.228 1.00 93.50 122 ALA A CA 1
ATOM 991 C C . ALA A 1 122 ? 4.539 7.627 -25.069 1.00 93.50 122 ALA A C 1
ATOM 993 O O . ALA A 1 122 ? 4.232 8.116 -23.977 1.00 93.50 122 ALA A O 1
ATOM 994 N N . VAL A 1 123 ? 3.898 7.943 -26.191 1.00 93.25 123 VAL A N 1
ATOM 995 C CA . VAL A 1 123 ? 2.804 8.917 -26.240 1.00 93.25 123 VAL A CA 1
ATOM 996 C C . VAL A 1 123 ? 1.676 8.471 -25.304 1.00 93.25 123 VAL A C 1
ATOM 998 O O . VAL A 1 123 ? 1.308 7.301 -25.292 1.00 93.25 123 VAL A O 1
ATOM 1001 N N . GLY A 1 124 ? 1.164 9.394 -24.486 1.00 91.25 124 GLY A N 1
ATOM 1002 C CA . GLY A 1 124 ? 0.094 9.133 -23.514 1.00 91.25 124 GLY A CA 1
ATOM 1003 C C . GLY A 1 124 ? 0.530 8.404 -22.236 1.00 91.25 124 GLY A C 1
ATOM 1004 O O . GLY A 1 124 ? -0.172 8.470 -21.234 1.00 91.25 124 GLY A O 1
ATOM 1005 N N . SER A 1 125 ? 1.713 7.781 -22.197 1.00 93.12 125 SER A N 1
ATOM 1006 C CA . SER A 1 125 ? 2.146 7.007 -21.021 1.00 93.12 125 SER A CA 1
ATOM 1007 C C . SER A 1 125 ? 2.433 7.856 -19.787 1.00 93.12 125 SER A C 1
ATOM 1009 O O . SER A 1 125 ? 2.210 7.404 -18.668 1.00 93.12 125 SER A O 1
ATOM 1011 N N . LEU A 1 126 ? 2.930 9.083 -19.968 1.00 93.56 126 LEU A N 1
ATOM 1012 C CA . LEU A 1 126 ? 3.138 9.991 -18.839 1.00 93.56 126 LEU A CA 1
ATOM 1013 C C . LEU A 1 126 ? 1.802 10.417 -18.221 1.00 93.56 126 LEU A C 1
ATOM 1015 O O . LEU A 1 126 ? 1.683 10.454 -17.004 1.00 93.56 126 LEU A O 1
ATOM 1019 N N . GLU A 1 127 ? 0.804 10.703 -19.059 1.00 94.06 127 GLU A N 1
ATOM 1020 C CA . GLU A 1 127 ? -0.533 11.111 -18.621 1.00 94.06 127 GLU A CA 1
ATOM 1021 C C . GLU A 1 127 ? -1.261 9.961 -17.920 1.00 94.06 127 GLU A C 1
ATOM 1023 O O . GLU A 1 127 ? -1.814 10.173 -16.845 1.00 94.06 127 GLU A O 1
ATOM 1028 N N . ALA A 1 128 ? -1.193 8.744 -18.474 1.00 91.75 128 ALA A N 1
ATOM 1029 C CA . ALA A 1 128 ? -1.743 7.539 -17.851 1.00 91.75 128 ALA A CA 1
ATOM 1030 C C . ALA A 1 128 ? -1.094 7.262 -16.485 1.00 91.75 128 ALA A C 1
ATOM 1032 O O . ALA A 1 128 ? -1.784 7.110 -15.480 1.00 91.75 128 ALA A O 1
ATOM 1033 N N . SER A 1 129 ? 0.240 7.322 -16.418 1.00 95.81 129 SER A N 1
ATOM 1034 C CA . SER A 1 129 ? 0.980 7.147 -15.167 1.00 95.81 129 SER A CA 1
ATOM 1035 C C . SER A 1 129 ? 0.655 8.222 -14.126 1.00 95.81 129 SER A C 1
ATOM 1037 O O . SER A 1 129 ? 0.535 7.898 -12.946 1.00 95.81 129 SER A O 1
ATOM 1039 N N . ASP A 1 130 ? 0.555 9.493 -14.525 1.00 94.19 130 ASP A N 1
ATOM 1040 C CA . ASP A 1 130 ? 0.227 10.593 -13.610 1.00 94.19 130 ASP A CA 1
ATOM 1041 C C . ASP A 1 130 ? -1.240 10.481 -13.131 1.00 94.19 130 ASP A C 1
ATOM 1043 O O . ASP A 1 130 ? -1.541 10.801 -11.978 1.00 94.19 130 ASP A O 1
ATOM 1047 N N . ALA A 1 131 ? -2.154 9.997 -13.983 1.00 93.06 131 ALA A N 1
ATOM 1048 C CA . ALA A 1 131 ? -3.547 9.735 -13.623 1.00 93.06 131 ALA A CA 1
ATOM 1049 C C . ALA A 1 131 ? -3.669 8.597 -12.598 1.00 93.06 131 ALA A C 1
ATOM 1051 O O . ALA A 1 131 ? -4.309 8.794 -11.563 1.00 93.06 131 ALA A O 1
ATOM 1052 N N . ALA A 1 132 ? -2.992 7.469 -12.833 1.00 92.25 132 ALA A N 1
ATOM 1053 C CA . ALA A 1 132 ? -2.945 6.342 -11.903 1.00 92.25 132 ALA A CA 1
ATOM 1054 C C . ALA A 1 132 ? -2.360 6.754 -10.542 1.00 92.25 132 ALA A C 1
ATOM 1056 O O . ALA A 1 132 ? -2.964 6.518 -9.494 1.00 92.25 132 ALA A O 1
ATOM 1057 N N . GLN A 1 133 ? -1.241 7.489 -10.550 1.00 93.75 133 GLN A N 1
ATOM 1058 C CA . GLN A 1 133 ? -0.630 7.998 -9.322 1.00 93.75 133 GLN A CA 1
ATOM 1059 C C . GLN A 1 133 ? -1.567 8.932 -8.549 1.00 93.75 133 GLN A C 1
ATOM 1061 O O . GLN A 1 133 ? -1.625 8.903 -7.316 1.00 93.75 133 GLN A O 1
ATOM 1066 N N . LYS A 1 134 ? -2.293 9.798 -9.259 1.00 93.19 134 LYS A N 1
ATOM 1067 C CA . LYS A 1 134 ? -3.252 10.710 -8.638 1.00 93.19 134 LYS A CA 1
ATOM 1068 C C . LYS A 1 134 ? -4.408 9.946 -7.994 1.00 93.19 134 LYS A C 1
ATOM 1070 O O . LYS A 1 134 ? -4.793 10.294 -6.879 1.00 93.19 134 LYS A O 1
ATOM 1075 N N . GLU A 1 135 ? -4.944 8.935 -8.669 1.00 92.06 135 GLU A N 1
ATOM 1076 C CA . GLU A 1 135 ? -6.022 8.101 -8.138 1.00 92.06 135 GLU A CA 1
ATOM 1077 C C . GLU A 1 135 ? -5.591 7.372 -6.859 1.00 92.06 135 GLU A C 1
ATOM 1079 O O . GLU A 1 135 ? -6.289 7.460 -5.845 1.00 92.06 135 GLU A O 1
ATOM 1084 N N . GLU A 1 136 ? -4.400 6.765 -6.856 1.00 90.94 136 GLU A N 1
ATOM 1085 C CA . GLU A 1 136 ? -3.842 6.101 -5.673 1.00 90.94 136 GLU A CA 1
ATOM 1086 C C . GLU A 1 136 ? -3.715 7.076 -4.487 1.00 90.94 136 GLU A C 1
ATOM 1088 O O . GLU A 1 136 ? -4.134 6.783 -3.360 1.00 90.94 136 GLU A O 1
ATOM 1093 N N . LEU A 1 137 ? -3.192 8.282 -4.736 1.00 91.50 137 LEU A N 1
ATOM 1094 C CA . LEU A 1 137 ? -3.047 9.317 -3.709 1.00 91.50 137 LEU A CA 1
ATOM 1095 C C . LEU A 1 137 ? -4.398 9.814 -3.178 1.00 91.50 137 LEU A C 1
ATOM 1097 O O . LEU A 1 137 ? -4.533 10.088 -1.981 1.00 91.50 137 LEU A O 1
ATOM 1101 N N . GLU A 1 138 ? -5.403 9.954 -4.039 1.00 92.50 138 GLU A N 1
ATOM 1102 C CA . GLU A 1 138 ? -6.753 10.330 -3.622 1.00 92.50 138 GLU A CA 1
ATOM 1103 C C . GLU A 1 138 ? -7.416 9.230 -2.787 1.00 92.50 138 GLU A C 1
ATOM 1105 O O . GLU A 1 138 ? -8.045 9.532 -1.767 1.00 92.50 138 GLU A O 1
ATOM 1110 N N . GLU A 1 139 ? -7.248 7.961 -3.157 1.00 91.44 139 GLU A N 1
ATOM 1111 C CA . GLU A 1 139 ? -7.776 6.837 -2.389 1.00 91.44 139 GLU A CA 1
ATOM 1112 C C . GLU A 1 139 ? -7.107 6.736 -1.009 1.00 91.44 139 GLU A C 1
ATOM 1114 O O . GLU A 1 139 ? -7.794 6.576 0.008 1.00 91.44 139 GLU A O 1
ATOM 1119 N N . ALA A 1 140 ? -5.783 6.911 -0.942 1.00 89.62 140 ALA A N 1
ATOM 1120 C CA . ALA A 1 140 ? -5.039 6.956 0.314 1.00 89.62 140 ALA A CA 1
ATOM 1121 C C . ALA A 1 140 ? -5.552 8.078 1.237 1.00 89.62 140 ALA A C 1
ATOM 1123 O O . ALA A 1 140 ? -5.855 7.828 2.408 1.00 89.62 140 ALA A O 1
ATOM 1124 N N . ARG A 1 141 ? -5.762 9.288 0.698 1.00 90.31 141 ARG A N 1
ATOM 1125 C CA . ARG A 1 141 ? -6.333 10.425 1.447 1.00 90.31 141 ARG A CA 1
ATOM 1126 C C . ARG A 1 141 ? -7.752 10.160 1.941 1.00 90.31 141 ARG A C 1
ATOM 1128 O O . ARG A 1 141 ? -8.092 10.530 3.067 1.00 90.31 141 ARG A O 1
ATOM 1135 N N . ARG A 1 142 ? -8.596 9.507 1.134 1.00 87.81 142 ARG A N 1
ATOM 1136 C CA . ARG A 1 142 ? -9.948 9.107 1.561 1.00 87.81 142 ARG A CA 1
ATOM 1137 C C . ARG A 1 142 ? -9.879 8.118 2.724 1.00 87.81 142 ARG A C 1
ATOM 1139 O O . ARG A 1 142 ? -10.570 8.317 3.722 1.00 87.81 142 ARG A O 1
ATOM 1146 N N . LYS A 1 143 ? -9.016 7.099 2.637 1.00 87.50 143 LYS A N 1
ATOM 1147 C CA . LYS A 1 143 ? -8.812 6.110 3.712 1.00 87.50 143 LYS A CA 1
ATOM 1148 C C . LYS A 1 143 ? -8.339 6.772 5.007 1.00 87.50 143 LYS A C 1
ATOM 1150 O O . LYS A 1 143 ? -8.851 6.448 6.077 1.00 87.50 143 LYS A O 1
ATOM 1155 N N . GLU A 1 144 ? -7.412 7.720 4.921 1.00 85.81 144 GLU A N 1
ATOM 1156 C CA . GLU A 1 144 ? -6.912 8.473 6.075 1.00 85.81 144 GLU A CA 1
ATOM 1157 C C . GLU A 1 144 ? -7.999 9.356 6.707 1.00 85.81 144 GLU A C 1
ATOM 1159 O O . GLU A 1 144 ? -8.207 9.322 7.919 1.00 85.81 144 GLU A O 1
ATOM 1164 N N . THR A 1 145 ? -8.785 10.056 5.887 1.00 86.44 145 THR A N 1
ATOM 1165 C CA . THR A 1 145 ? -9.906 10.886 6.363 1.00 86.44 145 THR A CA 1
ATOM 1166 C C . THR A 1 145 ? -10.955 10.048 7.100 1.00 86.44 145 THR A C 1
ATOM 1168 O O . THR A 1 145 ? -11.440 10.440 8.163 1.00 86.44 145 THR A O 1
ATOM 1171 N N . VAL A 1 146 ? -11.284 8.862 6.575 1.00 85.44 146 VAL A N 1
ATOM 1172 C CA . VAL A 1 146 ? -12.211 7.925 7.231 1.00 85.44 146 VAL A CA 1
ATOM 1173 C C . VAL A 1 146 ? -11.639 7.426 8.558 1.00 85.44 146 VAL A C 1
ATOM 1175 O O . VAL A 1 146 ? -12.372 7.361 9.545 1.00 85.44 146 VAL A O 1
ATOM 1178 N N . ARG A 1 147 ? -10.336 7.117 8.618 1.00 81.94 147 ARG A N 1
ATOM 1179 C CA . ARG A 1 147 ? -9.667 6.720 9.867 1.00 81.94 147 ARG A CA 1
ATOM 1180 C C . ARG A 1 147 ? -9.755 7.818 10.923 1.00 81.94 147 ARG A C 1
ATOM 1182 O O . ARG A 1 147 ? -10.231 7.534 12.018 1.00 81.94 147 ARG A O 1
ATOM 1189 N N . HIS A 1 148 ? -9.403 9.056 10.580 1.00 82.81 148 HIS A N 1
ATOM 1190 C CA . HIS A 1 148 ? -9.504 10.185 11.507 1.00 82.81 148 HIS A CA 1
ATOM 1191 C C . HIS A 1 148 ? -10.943 10.457 11.953 1.00 82.81 148 HIS A C 1
ATOM 1193 O O . HIS A 1 148 ? -11.182 10.727 13.127 1.00 82.81 148 HIS A O 1
ATOM 1199 N N . SER A 1 149 ? -11.922 10.338 11.050 1.00 84.19 149 SER A N 1
ATOM 1200 C CA . SER A 1 149 ? -13.336 10.486 11.411 1.00 84.19 149 SER A CA 1
ATOM 1201 C C . SER A 1 149 ? -13.792 9.409 12.398 1.00 84.19 149 SER A C 1
ATOM 1203 O O . SER A 1 149 ? -14.475 9.715 13.375 1.00 84.19 149 SER A O 1
ATOM 1205 N N . ASN A 1 150 ? -13.399 8.153 12.176 1.00 79.62 150 ASN A N 1
ATOM 1206 C CA . ASN A 1 150 ? -13.737 7.053 13.077 1.00 79.62 150 ASN A CA 1
ATOM 1207 C C . ASN A 1 150 ? -13.043 7.198 14.437 1.00 79.62 150 ASN A C 1
ATOM 1209 O O . ASN A 1 150 ? -13.663 6.947 15.467 1.00 79.62 150 ASN A O 1
ATOM 1213 N N . GLU A 1 151 ? -11.793 7.655 14.457 1.00 81.94 151 GLU A N 1
ATOM 1214 C CA . GLU A 1 151 ? -11.064 7.937 15.693 1.00 81.94 151 GLU A CA 1
ATOM 1215 C C . GLU A 1 151 ? -11.709 9.082 16.485 1.00 81.94 151 GLU A C 1
ATOM 1217 O O . GLU A 1 151 ? -11.932 8.949 17.686 1.00 81.94 151 GLU A O 1
ATOM 1222 N N . ALA A 1 152 ? -12.123 10.160 15.812 1.00 83.06 152 ALA A N 1
ATOM 1223 C CA 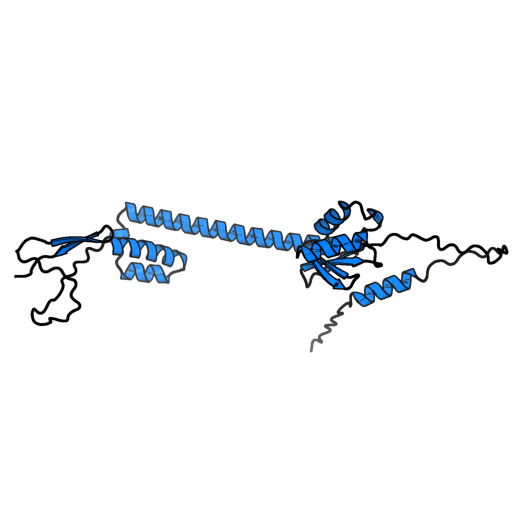. ALA A 1 152 ? -12.857 11.254 16.442 1.00 83.06 152 ALA A CA 1
ATOM 1224 C C . ALA A 1 152 ? -14.196 10.787 17.043 1.00 83.06 152 ALA A C 1
ATOM 1226 O O . ALA A 1 152 ? -14.518 11.142 18.176 1.00 83.06 152 ALA A O 1
ATOM 1227 N N . LYS A 1 153 ? -14.957 9.943 16.328 1.00 82.12 153 LYS A N 1
ATOM 1228 C CA . LYS A 1 153 ? -16.194 9.337 16.857 1.00 82.12 153 LYS A CA 1
ATOM 1229 C C . LYS A 1 153 ? -15.919 8.469 18.082 1.00 82.12 153 LYS A C 1
ATOM 1231 O O . LYS A 1 153 ? -16.647 8.558 19.066 1.00 82.12 153 LYS A O 1
ATOM 1236 N N . PHE A 1 154 ? -14.869 7.651 18.035 1.00 80.31 154 PHE A N 1
ATOM 1237 C CA . PHE A 1 154 ? -14.477 6.814 19.163 1.00 80.31 154 PHE A CA 1
ATOM 1238 C C . PHE A 1 154 ? -14.089 7.655 20.387 1.00 80.31 154 PHE A C 1
ATOM 1240 O O . PHE A 1 154 ? -14.539 7.356 21.491 1.00 80.31 154 PHE A O 1
ATOM 1247 N N . ASN A 1 155 ? -13.323 8.733 20.197 1.00 81.81 155 ASN A N 1
ATOM 1248 C CA . ASN A 1 155 ? -12.945 9.650 21.275 1.00 81.81 155 ASN A CA 1
ATOM 1249 C C . ASN A 1 155 ? -14.169 10.338 21.891 1.00 81.81 155 ASN A C 1
ATOM 1251 O O . ASN A 1 155 ? -14.296 10.368 23.110 1.00 81.81 155 ASN A O 1
ATOM 1255 N N . MET A 1 156 ? -15.119 10.785 21.065 1.00 84.38 156 MET A N 1
ATOM 1256 C CA . MET A 1 156 ? -16.389 11.331 21.549 1.00 84.38 156 MET A CA 1
ATOM 1257 C C . MET A 1 156 ? -17.160 10.308 22.400 1.00 84.38 156 MET A C 1
ATOM 1259 O O . MET A 1 156 ? -17.688 10.655 23.454 1.00 84.38 156 MET A O 1
ATOM 1263 N N . PHE A 1 157 ? -17.206 9.034 21.993 1.00 81.12 157 PHE A N 1
ATOM 1264 C CA . PHE A 1 157 ? -17.834 7.995 22.815 1.00 81.12 157 PHE A CA 1
ATOM 1265 C C . PHE A 1 157 ? -17.117 7.806 24.153 1.00 81.12 157 PHE A C 1
ATOM 1267 O O . PHE A 1 157 ? -17.788 7.709 25.178 1.00 81.12 157 PHE A O 1
ATOM 1274 N N . GLN A 1 158 ? -15.782 7.796 24.161 1.00 77.75 158 GLN A N 1
ATOM 1275 C CA . GLN A 1 158 ? -14.988 7.708 25.393 1.00 77.75 158 GLN A CA 1
ATOM 1276 C C . GLN A 1 158 ? -15.272 8.874 26.345 1.00 77.75 158 GLN A C 1
ATOM 1278 O O . GLN A 1 158 ? -15.463 8.642 27.535 1.00 77.75 158 GLN A O 1
ATOM 1283 N N . GLU A 1 159 ? -15.380 10.101 25.835 1.00 82.81 159 GLU A N 1
ATOM 1284 C CA . GLU A 1 159 ? -15.747 11.268 26.647 1.00 82.81 159 GLU A CA 1
ATOM 1285 C C . GLU A 1 159 ? -17.142 11.122 27.265 1.00 82.81 159 GLU A C 1
ATOM 1287 O O . GLU A 1 159 ? -17.316 11.364 28.457 1.00 82.81 159 GLU A O 1
ATOM 1292 N N . VAL A 1 160 ? -18.132 10.660 26.495 1.00 80.06 160 VAL A N 1
ATOM 1293 C CA . VAL A 1 160 ? -19.491 10.419 27.011 1.00 80.06 160 VAL A CA 1
ATOM 1294 C C . VAL A 1 160 ? -19.492 9.352 28.109 1.00 80.06 160 VAL A C 1
ATOM 1296 O O . VAL A 1 160 ? -20.174 9.512 29.121 1.00 80.06 160 VAL A O 1
ATOM 1299 N N . ILE A 1 161 ? -18.712 8.281 27.948 1.00 76.31 161 ILE A N 1
ATOM 1300 C CA . ILE A 1 161 ? -18.577 7.228 28.966 1.00 76.31 161 ILE A CA 1
ATOM 1301 C C . ILE A 1 161 ? -17.874 7.756 30.211 1.00 76.31 161 ILE A C 1
ATOM 1303 O O . ILE A 1 161 ? -18.249 7.384 31.321 1.00 76.31 161 ILE A O 1
ATOM 1307 N N . GLU A 1 162 ? -16.873 8.620 30.052 1.00 79.50 162 GLU A N 1
ATOM 1308 C CA . GLU A 1 162 ? -16.174 9.225 31.181 1.00 79.50 162 GLU A CA 1
ATOM 1309 C C . GLU A 1 162 ? -17.094 10.176 31.953 1.00 79.50 162 GLU A C 1
ATOM 1311 O O . GLU A 1 162 ? -17.140 10.118 33.180 1.00 79.50 162 GLU A O 1
ATOM 1316 N N . ILE A 1 163 ? -17.914 10.969 31.258 1.00 76.62 163 ILE A N 1
ATOM 1317 C CA . ILE A 1 163 ? -18.981 11.765 31.879 1.00 76.62 163 ILE A CA 1
ATOM 1318 C C . ILE A 1 163 ? -19.948 10.838 32.631 1.00 76.62 163 ILE A C 1
ATOM 1320 O O . ILE A 1 163 ? -20.227 11.062 33.809 1.00 76.62 163 ILE A O 1
ATOM 1324 N N . ALA A 1 164 ? -20.406 9.751 32.003 1.00 75.12 164 ALA A N 1
ATOM 1325 C CA . ALA A 1 164 ? -21.276 8.772 32.655 1.00 75.12 164 ALA A CA 1
ATOM 1326 C C . ALA A 1 164 ? -20.622 8.138 33.898 1.00 75.12 164 ALA A C 1
ATOM 1328 O O . ALA A 1 164 ? -21.289 7.930 34.912 1.00 75.12 164 ALA A O 1
ATOM 1329 N N . ARG A 1 165 ? -19.307 7.893 33.861 1.00 72.38 165 ARG A N 1
ATOM 1330 C CA . ARG A 1 165 ? -18.523 7.409 35.004 1.00 72.38 165 ARG A CA 1
ATOM 1331 C C . ARG A 1 165 ? -18.490 8.429 36.138 1.00 72.38 165 ARG A C 1
ATOM 1333 O O . ARG A 1 165 ? -18.763 8.064 37.276 1.00 72.38 165 ARG A O 1
ATOM 1340 N N . LEU A 1 166 ? -18.180 9.691 35.836 1.00 77.75 166 LEU A N 1
ATOM 1341 C CA . LEU A 1 166 ? -18.105 10.780 36.818 1.00 77.75 166 LEU A CA 1
ATOM 1342 C C . LEU A 1 166 ? -19.454 11.049 37.497 1.00 77.75 166 LEU A C 1
ATOM 1344 O O . LEU A 1 166 ? -19.494 11.417 38.670 1.00 77.75 166 LEU A O 1
ATOM 1348 N N . HIS A 1 167 ? -20.552 10.827 36.776 1.00 75.38 167 HIS A N 1
ATOM 1349 C CA . HIS A 1 167 ? -21.914 10.979 37.285 1.00 75.38 167 HIS A CA 1
ATOM 1350 C C . HIS A 1 167 ? -22.519 9.689 37.853 1.00 75.38 167 HIS A C 1
ATOM 1352 O O . HIS A 1 167 ? -23.719 9.660 38.102 1.00 75.38 167 HIS A O 1
ATOM 1358 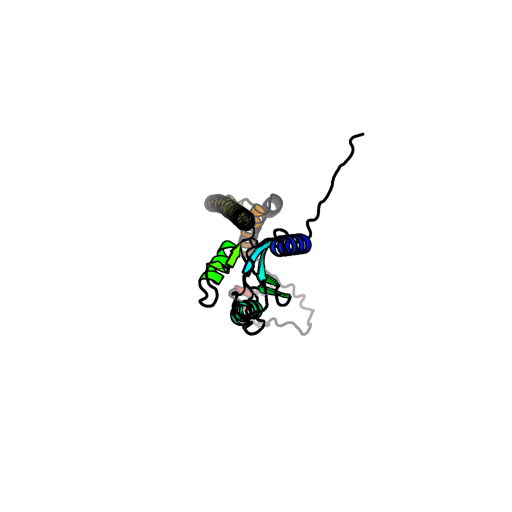N N . TRP A 1 168 ? -21.711 8.645 38.083 1.00 71.25 168 TRP A N 1
ATOM 1359 C CA . TRP A 1 168 ? -22.139 7.364 38.668 1.00 71.25 168 TRP A CA 1
ATOM 1360 C C . TRP A 1 168 ? -23.193 6.603 37.844 1.00 71.25 168 TRP A C 1
ATOM 1362 O O . TRP A 1 168 ? -23.688 5.571 38.278 1.00 71.25 168 TRP A O 1
ATOM 1372 N N . LEU A 1 169 ? -23.473 7.026 36.608 1.00 65.19 169 LEU A N 1
ATOM 1373 C CA . LEU A 1 169 ? -24.398 6.340 35.696 1.00 65.19 169 LEU A CA 1
ATOM 1374 C C . LEU A 1 169 ? -23.868 4.960 35.277 1.00 65.19 169 LEU A C 1
ATOM 1376 O O . LEU A 1 169 ? -24.636 4.073 34.917 1.00 65.19 169 LEU A O 1
ATOM 1380 N N . ASN A 1 170 ? -22.548 4.759 35.346 1.00 65.94 170 ASN A N 1
ATOM 1381 C CA . ASN A 1 170 ? -21.939 3.449 35.117 1.00 65.94 170 ASN A CA 1
ATOM 1382 C C . ASN A 1 170 ? -22.232 2.448 36.238 1.00 65.94 170 ASN A C 1
ATOM 1384 O O . ASN A 1 170 ? -22.157 1.245 35.979 1.00 65.94 170 ASN A O 1
ATOM 1388 N N . ASP A 1 171 ? -22.554 2.910 37.453 1.00 69.94 171 ASP A N 1
ATOM 1389 C CA . ASP A 1 171 ? -22.884 2.009 38.555 1.00 69.94 171 ASP A CA 1
ATOM 1390 C C . ASP A 1 171 ? -24.250 1.337 38.381 1.00 69.94 171 ASP A C 1
ATOM 1392 O O . ASP A 1 171 ? -24.417 0.203 38.834 1.00 69.94 171 ASP A O 1
ATOM 1396 N N . ASP A 1 172 ? -25.137 1.959 37.602 1.00 69.56 172 ASP A N 1
ATOM 1397 C CA . ASP A 1 172 ? -26.463 1.442 37.256 1.00 69.56 172 ASP A CA 1
ATOM 1398 C C . ASP A 1 172 ? -26.450 0.453 36.075 1.00 69.56 172 ASP A C 1
ATOM 1400 O O . ASP A 1 172 ? -27.433 -0.252 35.842 1.00 69.56 172 ASP A O 1
ATOM 1404 N N . LEU A 1 173 ? -25.344 0.364 35.322 1.00 77.69 173 LEU A N 1
ATOM 1405 C CA . LEU A 1 173 ? -25.218 -0.600 34.226 1.00 77.69 173 LEU A CA 1
ATOM 1406 C C . LEU A 1 173 ? -24.997 -2.012 34.780 1.00 77.69 173 LEU A C 1
ATOM 1408 O O . LEU A 1 173 ? -23.909 -2.353 35.261 1.00 77.69 173 LEU A O 1
ATOM 1412 N N . ASP A 1 174 ? -26.032 -2.842 34.665 1.00 84.38 174 ASP A N 1
ATOM 1413 C CA . ASP A 1 174 ? -25.988 -4.266 34.974 1.00 84.38 174 ASP A CA 1
ATOM 1414 C C . ASP A 1 174 ? -25.321 -5.087 33.850 1.00 84.38 174 ASP A C 1
ATOM 1416 O O . ASP A 1 174 ? -25.056 -4.614 32.739 1.00 84.38 174 ASP A O 1
ATOM 1420 N N . ALA A 1 175 ? -25.025 -6.358 34.138 1.00 82.25 175 ALA A N 1
ATOM 1421 C CA . ALA A 1 175 ? -24.362 -7.249 33.184 1.00 82.25 175 ALA A CA 1
ATOM 1422 C C . ALA A 1 175 ? -25.161 -7.421 31.877 1.00 82.25 175 ALA A C 1
ATOM 1424 O O . ALA A 1 175 ? -24.570 -7.583 30.807 1.00 82.25 175 ALA A O 1
ATOM 1425 N N . LEU A 1 176 ? -26.495 -7.356 31.957 1.00 84.62 176 LEU A N 1
ATOM 1426 C CA . LEU A 1 176 ? -27.379 -7.472 30.805 1.00 84.62 176 LEU A CA 1
ATOM 1427 C C . LEU A 1 176 ? -27.323 -6.215 29.924 1.00 84.62 176 LEU A C 1
ATOM 1429 O O . LEU A 1 176 ? -27.223 -6.331 28.702 1.00 84.62 176 LEU A O 1
ATOM 1433 N N . SER A 1 177 ? -27.301 -5.024 30.524 1.00 85.94 177 SER A N 1
ATOM 1434 C CA . SER A 1 177 ? -27.132 -3.760 29.802 1.00 85.94 177 SER A CA 1
ATOM 1435 C C . SER A 1 177 ? -25.790 -3.702 29.080 1.00 85.94 177 SER A C 1
ATOM 1437 O O . SER A 1 177 ? -25.737 -3.314 27.915 1.00 85.94 177 SER A O 1
ATOM 1439 N N . ILE A 1 178 ? -24.710 -4.164 29.721 1.00 84.31 178 ILE A N 1
ATOM 1440 C CA . ILE A 1 178 ? -23.384 -4.259 29.089 1.00 84.31 178 ILE A CA 1
ATOM 1441 C C . ILE A 1 178 ? -23.412 -5.237 27.904 1.00 84.31 178 ILE A C 1
ATOM 1443 O O . ILE A 1 178 ? -22.836 -4.950 26.852 1.00 84.31 178 ILE A O 1
ATOM 1447 N N . TYR A 1 179 ? -24.103 -6.374 28.042 1.00 87.62 179 TYR A N 1
ATOM 1448 C CA . TYR A 1 179 ? -24.269 -7.331 26.948 1.00 87.62 179 TYR A CA 1
ATOM 1449 C C . TYR A 1 179 ? -25.012 -6.712 25.760 1.00 87.62 179 TYR A C 1
ATOM 1451 O O . TYR A 1 179 ? -24.541 -6.825 24.630 1.00 87.62 179 TYR A O 1
ATOM 1459 N N . PHE A 1 180 ? -26.125 -6.013 25.996 1.00 87.88 180 PHE A N 1
ATOM 1460 C CA . PHE A 1 180 ? -26.856 -5.340 24.922 1.00 87.88 180 PHE A CA 1
ATOM 1461 C C . PHE A 1 180 ? -26.045 -4.217 24.280 1.00 87.88 180 PHE A C 1
ATOM 1463 O O . PHE A 1 180 ? -26.038 -4.120 23.055 1.00 87.88 180 PHE A O 1
ATOM 1470 N N . LEU A 1 181 ? -25.290 -3.439 25.065 1.00 83.94 181 LEU A N 1
ATOM 1471 C CA . LEU A 1 181 ? -24.360 -2.433 24.544 1.00 83.94 181 LEU A CA 1
ATOM 1472 C C . LEU A 1 181 ? -23.366 -3.066 23.558 1.00 83.94 181 LEU A C 1
ATOM 1474 O O . LEU A 1 181 ? -23.118 -2.525 22.482 1.00 83.94 181 LEU A O 1
ATOM 1478 N N . ALA A 1 182 ? -22.862 -4.263 23.875 1.00 87.81 182 ALA A N 1
ATOM 1479 C CA . ALA A 1 182 ? -21.922 -4.973 23.017 1.00 87.81 182 ALA A CA 1
ATOM 1480 C C . ALA A 1 182 ? -22.508 -5.447 21.675 1.00 87.81 182 ALA A C 1
ATOM 1482 O O . ALA A 1 182 ? -21.743 -5.717 20.746 1.00 87.81 182 ALA A O 1
ATOM 1483 N N . GLN A 1 183 ? -23.835 -5.543 21.566 1.00 89.81 183 GLN A N 1
ATOM 1484 C CA . GLN A 1 183 ? -24.539 -5.998 20.363 1.00 89.81 183 GLN A CA 1
ATOM 1485 C C . GLN A 1 183 ? -24.912 -4.854 19.407 1.00 89.81 183 GLN A C 1
ATOM 1487 O O . GLN A 1 183 ? -25.247 -5.121 18.257 1.00 89.81 183 GLN A O 1
ATOM 1492 N N . VAL A 1 184 ? -24.859 -3.589 19.844 1.00 86.81 184 VAL A N 1
ATOM 1493 C CA . VAL A 1 184 ? -25.331 -2.449 19.034 1.00 86.81 184 VAL A CA 1
ATOM 1494 C C . VAL A 1 184 ? -24.432 -2.196 17.823 1.00 86.81 184 VAL A C 1
ATOM 1496 O O . VAL A 1 184 ? -24.915 -2.097 16.697 1.00 86.81 184 VAL A O 1
ATOM 1499 N N . ASN A 1 185 ? -23.124 -2.048 18.041 1.00 86.25 185 ASN A N 1
ATOM 1500 C CA . ASN A 1 185 ? -22.133 -1.859 16.982 1.00 86.25 185 ASN A CA 1
ATOM 1501 C C . ASN A 1 185 ? -20.714 -2.185 17.487 1.00 86.25 185 ASN A C 1
ATOM 1503 O O . ASN A 1 185 ? -20.499 -2.444 18.673 1.00 86.25 185 ASN A O 1
ATOM 1507 N N . HIS A 1 186 ? -19.736 -2.169 16.578 1.00 83.25 186 HIS A N 1
ATOM 1508 C CA . HIS A 1 186 ? -18.344 -2.502 16.891 1.00 83.25 186 HIS A CA 1
ATOM 1509 C C . HIS A 1 186 ? -17.722 -1.578 17.958 1.00 83.25 186 HIS A C 1
ATOM 1511 O O . HIS A 1 186 ? -17.012 -2.049 18.849 1.00 83.25 186 HIS A O 1
ATOM 1517 N N . ASP A 1 187 ? -18.007 -0.277 17.908 1.00 77.56 187 ASP A N 1
ATOM 1518 C CA . ASP A 1 187 ? -17.426 0.700 18.836 1.00 77.56 187 ASP A CA 1
ATOM 1519 C C . ASP A 1 187 ? -18.010 0.549 20.246 1.00 77.56 187 ASP A C 1
ATOM 1521 O O . ASP A 1 187 ? -17.271 0.519 21.231 1.00 77.56 187 ASP A O 1
ATOM 1525 N N . MET A 1 188 ? -19.322 0.328 20.339 1.00 79.81 188 MET A N 1
ATOM 1526 C CA . MET A 1 188 ? -20.027 0.020 21.581 1.00 79.81 188 MET A CA 1
ATOM 1527 C C . MET A 1 188 ? -19.598 -1.325 22.163 1.00 79.81 188 MET A C 1
ATOM 1529 O O . MET A 1 188 ? -19.488 -1.452 23.375 1.00 79.81 188 MET A O 1
ATOM 1533 N N . ASN A 1 189 ? -19.247 -2.312 21.335 1.00 84.75 189 ASN A N 1
ATOM 1534 C CA . ASN A 1 189 ? -18.630 -3.555 21.806 1.00 84.75 189 ASN A CA 1
ATOM 1535 C C . ASN A 1 189 ? -17.277 -3.305 22.473 1.00 84.75 189 ASN A C 1
ATOM 1537 O O . ASN A 1 189 ? -17.010 -3.814 23.564 1.00 84.75 189 ASN A O 1
ATOM 1541 N N . ARG A 1 190 ? -16.432 -2.470 21.866 1.00 82.56 190 ARG A N 1
ATOM 1542 C CA . ARG A 1 190 ? -15.136 -2.108 22.448 1.00 82.56 190 ARG A CA 1
ATOM 1543 C C . ARG A 1 190 ? -15.303 -1.397 23.795 1.00 82.56 190 ARG A C 1
ATOM 1545 O O . ARG A 1 190 ? -14.590 -1.729 24.740 1.00 82.56 190 ARG A O 1
ATOM 1552 N N . VAL A 1 191 ? -16.278 -0.499 23.898 1.00 82.38 191 VAL A N 1
ATOM 1553 C CA . VAL A 1 191 ? -16.671 0.169 25.148 1.00 82.38 191 VAL A CA 1
ATOM 1554 C C . VAL A 1 191 ? -17.202 -0.827 26.182 1.00 82.38 191 VAL A C 1
ATOM 1556 O O . VAL A 1 191 ? -16.715 -0.865 27.310 1.00 82.38 191 VAL A O 1
ATOM 1559 N N . ALA A 1 192 ? -18.158 -1.675 25.800 1.00 85.81 192 ALA A N 1
ATOM 1560 C CA . ALA A 1 192 ? -18.761 -2.678 26.674 1.00 85.81 192 ALA A CA 1
ATOM 1561 C C . ALA A 1 192 ? -17.695 -3.592 27.284 1.00 85.81 192 ALA A C 1
ATOM 1563 O O . ALA A 1 192 ? -17.730 -3.875 28.479 1.00 85.81 192 ALA A O 1
ATOM 1564 N N . ARG A 1 193 ? -16.700 -4.005 26.487 1.00 87.88 193 ARG A N 1
ATOM 1565 C CA . ARG A 1 193 ? -15.560 -4.798 26.966 1.00 87.88 193 ARG A CA 1
ATOM 1566 C C . ARG A 1 193 ? -14.728 -4.056 28.003 1.00 87.88 193 ARG A C 1
ATOM 1568 O O . ARG A 1 193 ? -14.317 -4.677 28.981 1.00 87.88 193 ARG A O 1
ATOM 1575 N N . GLN A 1 194 ? -14.471 -2.763 27.816 1.00 84.62 194 GLN A N 1
ATOM 1576 C CA . GLN A 1 194 ? -13.735 -1.960 28.798 1.00 84.62 194 GLN A CA 1
ATOM 1577 C C . GLN A 1 194 ? -14.503 -1.872 30.123 1.00 84.62 194 GLN A C 1
ATOM 1579 O O . GLN A 1 194 ? -13.927 -2.159 31.173 1.00 84.62 194 GLN A O 1
ATOM 1584 N N . ILE A 1 195 ? -15.809 -1.580 30.070 1.00 84.44 195 ILE A N 1
ATOM 1585 C CA . ILE A 1 195 ? -16.683 -1.526 31.253 1.00 84.44 195 ILE A CA 1
ATOM 1586 C C . ILE A 1 195 ? -16.727 -2.894 31.951 1.00 84.44 195 ILE A C 1
ATOM 1588 O O . ILE A 1 195 ? -16.491 -2.982 33.156 1.00 84.44 195 ILE A O 1
ATOM 1592 N N . ALA A 1 196 ? -16.955 -3.975 31.198 1.00 86.19 196 ALA A N 1
ATOM 1593 C CA . ALA A 1 196 ? -16.985 -5.341 31.722 1.00 86.19 196 ALA A CA 1
ATOM 1594 C C . ALA A 1 196 ? -15.665 -5.726 32.402 1.00 86.19 196 ALA A C 1
ATOM 1596 O O . ALA A 1 196 ? -15.669 -6.294 33.491 1.00 86.19 196 ALA A O 1
ATOM 1597 N N . THR A 1 197 ? -14.531 -5.387 31.783 1.00 86.00 197 THR A N 1
ATOM 1598 C CA . THR A 1 197 ? -13.198 -5.677 32.331 1.00 86.00 197 THR A CA 1
ATOM 1599 C C . THR A 1 197 ? -12.980 -4.943 33.649 1.00 86.00 197 THR A C 1
ATOM 1601 O O . THR A 1 197 ? -12.525 -5.545 34.619 1.00 86.00 197 THR A O 1
ATOM 1604 N N . HIS A 1 198 ? -13.351 -3.665 33.712 1.00 83.00 198 HIS A N 1
ATOM 1605 C CA . HIS A 1 198 ? -13.258 -2.878 34.936 1.00 83.00 198 HIS A CA 1
ATOM 1606 C C . HIS A 1 198 ? -14.157 -3.446 36.049 1.00 83.00 198 HIS A C 1
ATOM 1608 O O . HIS A 1 198 ? -13.699 -3.637 37.173 1.00 83.00 198 HIS A O 1
ATOM 1614 N N . ARG A 1 199 ? -15.407 -3.820 35.737 1.00 80.31 199 ARG A N 1
ATOM 1615 C CA . ARG A 1 199 ? -16.327 -4.458 36.699 1.00 80.31 199 ARG A CA 1
ATOM 1616 C C . ARG A 1 199 ? -15.805 -5.801 37.207 1.00 80.31 199 ARG A C 1
ATOM 1618 O O . ARG A 1 199 ? -15.856 -6.063 38.405 1.00 80.31 199 ARG A O 1
ATOM 1625 N N . LEU A 1 200 ? -15.252 -6.631 36.323 1.00 82.81 200 LEU A N 1
ATOM 1626 C CA . LEU A 1 200 ? -14.617 -7.899 36.697 1.00 82.81 200 LEU A CA 1
ATOM 1627 C C . LEU A 1 200 ? -13.431 -7.704 37.646 1.00 82.81 200 LEU A C 1
ATOM 1629 O O . LEU A 1 200 ? -13.220 -8.535 38.524 1.00 82.81 200 LEU A O 1
ATOM 1633 N N . GLN A 1 201 ? -12.674 -6.613 37.506 1.00 82.12 201 GLN A N 1
ATOM 1634 C CA . GLN A 1 201 ? -11.581 -6.283 38.426 1.00 82.12 201 GLN A CA 1
ATOM 1635 C C . GLN A 1 201 ? -12.075 -5.812 39.799 1.00 82.12 201 GLN A C 1
ATOM 1637 O O . GLN A 1 201 ? -11.382 -6.020 40.792 1.00 82.12 201 GLN A O 1
ATOM 1642 N N . GLN A 1 202 ? -13.254 -5.191 39.860 1.00 79.19 202 GLN A N 1
ATOM 1643 C CA . GLN A 1 202 ? -13.863 -4.708 41.102 1.00 79.19 202 GLN A CA 1
ATOM 1644 C C . GLN A 1 202 ? -14.652 -5.786 41.857 1.00 79.19 202 GLN A C 1
ATOM 1646 O O . GLN A 1 202 ? -14.928 -5.611 43.042 1.00 79.19 202 GLN A O 1
ATOM 1651 N N . LEU A 1 203 ? -15.024 -6.887 41.196 1.00 77.75 203 LEU A N 1
ATOM 1652 C CA . LEU A 1 203 ? -15.807 -7.963 41.797 1.00 77.75 203 LEU A CA 1
ATOM 1653 C C . LEU A 1 203 ? -15.006 -8.683 42.901 1.00 77.75 203 LEU A C 1
ATOM 1655 O O . LEU A 1 203 ? -13.977 -9.303 42.607 1.00 77.75 203 LEU A O 1
ATOM 1659 N N . PRO A 1 204 ? -15.471 -8.664 44.167 1.00 74.25 204 PRO A N 1
ATOM 1660 C CA . PRO A 1 204 ? -14.842 -9.427 45.234 1.00 74.25 204 PRO A CA 1
ATOM 1661 C C . PRO A 1 204 ? -15.148 -10.915 45.038 1.00 74.25 204 PRO A C 1
ATOM 1663 O O . PRO A 1 204 ? -16.196 -11.421 45.435 1.00 74.25 204 PRO A O 1
ATOM 1666 N N . LEU A 1 205 ? -14.225 -11.638 44.407 1.00 69.06 205 LEU A N 1
ATOM 1667 C CA . LEU A 1 205 ? -14.331 -13.085 44.248 1.00 69.06 205 LEU A CA 1
ATOM 1668 C C . LEU A 1 205 ? -13.852 -13.772 45.528 1.00 69.06 205 LEU A C 1
ATOM 1670 O O . LEU A 1 205 ? -12.655 -13.842 45.801 1.00 69.06 205 LEU A O 1
ATOM 1674 N N . THR A 1 206 ? -14.793 -14.291 46.316 1.00 62.78 206 THR A N 1
ATOM 1675 C CA . THR A 1 206 ? -14.471 -15.179 47.438 1.00 62.78 206 THR A CA 1
ATOM 1676 C C . THR A 1 206 ? -14.456 -16.616 46.936 1.00 62.78 206 THR A C 1
ATOM 1678 O O . THR A 1 206 ? -15.490 -17.161 46.560 1.00 62.78 206 THR A O 1
ATOM 1681 N N . VAL A 1 207 ? -13.274 -17.229 46.906 1.00 57.00 207 VAL A N 1
ATOM 1682 C CA . VAL A 1 207 ? -13.134 -18.661 46.625 1.00 57.00 207 VAL A CA 1
ATOM 1683 C C . VAL A 1 207 ? -13.215 -19.401 47.952 1.00 57.00 207 VAL A C 1
ATOM 1685 O O . VAL A 1 207 ? -12.302 -19.315 48.769 1.00 57.00 207 VAL A O 1
ATOM 1688 N N . THR A 1 208 ? -14.306 -20.132 48.167 1.00 58.03 208 THR A N 1
ATOM 1689 C CA . THR A 1 208 ? -14.436 -21.044 49.306 1.00 58.03 208 THR A CA 1
ATOM 1690 C C . THR A 1 208 ? -14.104 -22.455 48.827 1.00 58.03 208 THR A C 1
ATOM 1692 O O . THR A 1 208 ? -14.921 -23.060 48.129 1.00 58.03 208 THR A O 1
ATOM 1695 N N . PRO A 1 209 ? -12.912 -22.994 49.137 1.00 56.09 209 PRO A N 1
ATOM 1696 C CA . PRO A 1 209 ? -12.594 -24.363 48.771 1.00 56.09 209 PRO A CA 1
ATOM 1697 C C . PRO A 1 209 ? -13.484 -25.317 49.576 1.00 56.09 209 PRO A C 1
ATOM 1699 O O . PRO A 1 209 ? -13.363 -25.412 50.796 1.00 56.09 209 PRO A O 1
ATOM 1702 N N . TYR A 1 210 ? -14.367 -26.039 48.886 1.00 48.53 210 TYR A N 1
ATOM 1703 C CA . TYR A 1 210 ? -15.062 -27.191 49.455 1.00 48.53 210 TYR A CA 1
ATOM 1704 C C . TYR A 1 210 ? -14.072 -28.349 49.546 1.00 48.53 210 TYR A C 1
ATOM 1706 O O . TYR A 1 210 ? -13.889 -29.114 48.601 1.00 48.53 210 TYR A O 1
ATOM 1714 N N . VAL A 1 211 ? -13.388 -28.443 50.683 1.00 56.09 211 VAL A N 1
ATOM 1715 C CA . VAL A 1 211 ? -12.616 -29.633 51.027 1.00 56.09 211 VAL A CA 1
ATOM 1716 C C . VAL A 1 211 ? -13.546 -30.526 51.831 1.00 56.09 211 VAL A C 1
ATOM 1718 O O . VAL A 1 211 ? -13.683 -30.350 53.040 1.00 56.09 211 VAL A O 1
ATOM 1721 N N . ASP A 1 212 ? -14.198 -31.477 51.162 1.00 46.69 212 ASP A N 1
ATOM 1722 C CA . ASP A 1 212 ? -14.712 -32.642 51.872 1.00 46.69 212 ASP A CA 1
ATOM 1723 C C . ASP A 1 212 ? -13.478 -33.313 52.483 1.00 46.69 212 ASP A C 1
ATOM 1725 O O . ASP A 1 212 ? -12.551 -33.697 51.761 1.00 46.69 212 ASP A O 1
ATOM 1729 N N . GLY A 1 213 ? -13.381 -33.346 53.813 1.00 49.97 213 GLY A N 1
ATOM 1730 C CA . GLY A 1 213 ? -12.179 -33.757 54.555 1.00 49.97 213 GLY A CA 1
ATOM 1731 C C . GLY A 1 213 ? -11.708 -35.195 54.275 1.00 49.97 213 GLY A C 1
ATOM 1732 O O . GLY A 1 213 ? -10.773 -35.668 54.916 1.00 49.97 213 GLY A O 1
ATOM 1733 N N . VAL A 1 214 ? -12.352 -35.876 53.327 1.00 47.91 214 VAL A N 1
ATOM 1734 C CA . VAL A 1 214 ? -12.203 -37.272 52.933 1.00 47.91 214 VAL A CA 1
ATOM 1735 C C . VAL A 1 214 ? -11.312 -37.452 51.690 1.00 47.91 214 VAL A C 1
ATOM 1737 O O . VAL A 1 214 ? -10.629 -38.469 51.579 1.00 47.91 214 VAL A O 1
ATOM 1740 N N . SER A 1 215 ? -11.227 -36.486 50.766 1.00 45.31 215 SER A N 1
ATOM 1741 C CA . SER A 1 215 ? -10.459 -36.663 49.519 1.00 45.31 215 SER A CA 1
ATOM 1742 C C . SER A 1 215 ? -8.983 -36.270 49.657 1.00 45.31 215 SER A C 1
ATOM 1744 O O . SER A 1 215 ? -8.571 -35.143 49.381 1.00 45.31 215 SER A O 1
ATOM 1746 N N . VAL A 1 216 ? -8.159 -37.243 50.052 1.00 48.66 216 VAL A N 1
ATOM 1747 C CA . VAL A 1 216 ? -6.695 -37.207 49.925 1.00 48.66 216 VAL A CA 1
ATOM 1748 C C . VAL A 1 216 ? -6.318 -37.712 48.528 1.00 48.66 216 VAL A C 1
ATOM 1750 O O . VAL A 1 216 ? -6.084 -38.900 48.336 1.00 48.66 216 VAL A O 1
ATOM 1753 N N . SER A 1 217 ? -6.255 -36.826 47.532 1.00 40.50 217 SER A N 1
ATOM 1754 C CA . SER A 1 217 ? -5.569 -37.130 46.266 1.00 40.50 217 SER A CA 1
ATOM 1755 C C . SER A 1 217 ? -4.255 -36.355 46.212 1.00 40.50 217 SER A C 1
ATOM 1757 O O . SER A 1 217 ? -4.254 -35.142 46.430 1.00 40.50 217 SER A O 1
ATOM 1759 N N . GLY A 1 218 ? -3.151 -37.059 45.950 1.00 46.09 218 GLY A N 1
ATOM 1760 C CA . GLY A 1 218 ? -1.749 -36.632 46.084 1.00 46.09 218 GLY A CA 1
ATOM 1761 C C . GLY A 1 218 ? -1.252 -35.480 45.198 1.00 46.09 218 GLY A C 1
ATOM 1762 O O . GLY A 1 218 ? -0.073 -35.450 44.872 1.00 46.09 218 GLY A O 1
ATOM 1763 N N . TYR A 1 219 ? -2.114 -34.527 44.840 1.00 44.25 219 TYR A N 1
ATOM 1764 C CA . TYR A 1 219 ? -1.782 -33.297 44.109 1.00 44.25 219 TYR A CA 1
ATOM 1765 C C . TYR A 1 219 ? -2.193 -32.015 44.858 1.00 44.25 219 TYR A C 1
ATOM 1767 O O . TYR A 1 219 ? -2.149 -30.920 44.301 1.00 44.25 219 TYR A O 1
ATOM 1775 N N . SER A 1 220 ? -2.607 -32.117 46.127 1.00 46.34 220 SER A N 1
ATOM 1776 C CA . SER A 1 220 ? -2.938 -30.944 46.942 1.00 46.34 220 SER A CA 1
ATOM 1777 C C . SER A 1 220 ? -1.668 -30.208 47.388 1.00 46.34 220 SER A C 1
ATOM 1779 O O . SER A 1 220 ? -1.109 -30.515 48.438 1.00 46.34 220 SER A O 1
ATOM 1781 N N . ASN A 1 221 ? -1.271 -29.176 46.638 1.00 48.25 221 ASN A N 1
ATOM 1782 C CA . ASN A 1 221 ? -0.231 -28.209 47.027 1.00 48.25 221 ASN A CA 1
ATOM 1783 C C . ASN A 1 221 ? -0.692 -27.213 48.114 1.00 48.25 221 ASN A C 1
ATOM 1785 O O . ASN A 1 221 ? 0.035 -26.279 48.449 1.00 48.25 221 ASN A O 1
ATOM 1789 N N . PHE A 1 222 ? -1.895 -27.375 48.674 1.00 48.34 222 PHE A N 1
ATOM 1790 C CA . PHE A 1 222 ? -2.375 -26.508 49.745 1.00 48.34 222 PHE A CA 1
ATOM 1791 C C . PHE A 1 222 ? -1.632 -26.809 51.050 1.00 48.34 222 PHE A C 1
ATOM 1793 O O . PHE A 1 222 ? -1.801 -27.873 51.653 1.00 48.34 222 PHE A O 1
ATOM 1800 N N . ALA A 1 223 ? -0.809 -25.853 51.485 1.00 45.28 223 ALA A N 1
ATOM 1801 C CA . ALA A 1 223 ? -0.099 -25.912 52.752 1.00 45.28 223 ALA A CA 1
ATOM 1802 C C . ALA A 1 223 ? -1.105 -26.002 53.910 1.00 45.28 223 ALA A C 1
ATOM 1804 O O . ALA A 1 223 ? -1.845 -25.060 54.201 1.00 45.28 223 ALA A O 1
ATOM 1805 N N . ARG A 1 224 ? -1.142 -27.155 54.583 1.00 48.47 224 ARG A N 1
ATOM 1806 C CA . ARG A 1 224 ? -1.917 -27.326 55.812 1.00 48.47 224 ARG A CA 1
ATOM 1807 C C . ARG A 1 224 ? -1.192 -26.593 56.940 1.00 48.47 224 ARG A C 1
ATOM 1809 O O . ARG A 1 224 ? -0.138 -27.031 57.390 1.00 48.47 224 ARG A O 1
ATOM 1816 N N . SER A 1 225 ? -1.749 -25.469 57.385 1.00 45.81 225 SER A N 1
ATOM 1817 C CA . SER A 1 225 ? -1.346 -24.835 58.643 1.00 45.81 225 SER A CA 1
ATOM 1818 C C . SER A 1 225 ? -1.883 -25.662 59.809 1.00 45.81 225 SER A C 1
ATOM 1820 O O . SER A 1 225 ? -3.089 -25.882 59.908 1.00 45.81 225 SER A O 1
ATOM 1822 N N . ASN A 1 226 ? -0.999 -26.096 60.709 1.00 52.38 226 ASN A N 1
ATOM 1823 C CA . ASN A 1 226 ? -1.374 -26.878 61.892 1.00 52.38 226 ASN A CA 1
ATOM 1824 C C . ASN A 1 226 ? -2.091 -26.052 62.974 1.00 52.38 226 ASN A C 1
ATOM 1826 O O . ASN A 1 226 ? -2.554 -26.627 63.952 1.00 52.38 226 ASN A O 1
ATOM 1830 N N . ASN A 1 227 ? -2.217 -24.734 62.804 1.00 48.38 227 ASN A N 1
ATOM 1831 C CA . ASN A 1 227 ? -2.887 -23.855 63.757 1.00 48.38 227 ASN A CA 1
ATOM 1832 C C . ASN A 1 227 ? -3.860 -22.900 63.055 1.00 48.38 227 ASN A C 1
ATOM 1834 O O . ASN A 1 227 ? -3.683 -22.541 61.892 1.00 48.38 227 ASN A O 1
ATOM 1838 N N . THR A 1 228 ? -4.873 -22.469 63.806 1.00 51.62 228 THR A N 1
ATOM 1839 C CA . THR A 1 228 ? -5.964 -21.514 63.505 1.00 51.62 228 THR A CA 1
ATOM 1840 C C . THR A 1 228 ? -5.541 -20.143 62.956 1.00 51.62 228 THR A C 1
ATOM 1842 O O . THR A 1 228 ? -6.369 -19.250 62.784 1.00 51.62 228 THR A O 1
ATOM 1845 N N . SER A 1 229 ? -4.264 -19.943 62.656 1.00 48.62 229 SER A N 1
ATOM 1846 C CA . SER A 1 229 ? -3.734 -18.725 62.068 1.00 48.62 229 SER A CA 1
ATOM 1847 C C . SER A 1 229 ? -4.023 -18.663 60.569 1.00 48.62 229 SER A C 1
ATOM 1849 O O . SER A 1 229 ? -3.599 -19.525 59.800 1.00 48.62 229 SER A O 1
ATOM 1851 N N . LEU A 1 230 ? -4.721 -17.595 60.189 1.00 52.78 230 LEU A N 1
ATOM 1852 C CA . LEU A 1 230 ? -4.939 -17.105 58.832 1.00 52.78 230 LEU A CA 1
ATOM 1853 C C . LEU A 1 230 ? -3.657 -17.231 57.989 1.00 52.78 230 LEU A C 1
ATOM 1855 O O . LEU A 1 230 ? -2.650 -16.586 58.289 1.00 52.78 230 LEU A O 1
ATOM 1859 N N . VAL A 1 231 ? -3.680 -18.053 56.939 1.00 53.44 231 VAL A N 1
ATOM 1860 C CA . VAL A 1 231 ? -2.539 -18.171 56.021 1.00 53.44 231 VAL A CA 1
ATOM 1861 C C . VAL A 1 231 ? -2.727 -17.139 54.915 1.00 53.44 231 VAL A C 1
ATOM 1863 O O . VAL A 1 231 ? -3.714 -17.189 54.182 1.00 53.44 231 VAL A O 1
ATOM 1866 N N . ARG A 1 232 ? -1.798 -16.183 54.817 1.00 53.06 232 ARG A N 1
ATOM 1867 C CA . ARG A 1 232 ? -1.774 -15.156 53.768 1.00 53.06 232 ARG A CA 1
ATOM 1868 C C . ARG A 1 232 ? -0.698 -15.494 52.750 1.00 53.06 232 ARG A C 1
ATOM 1870 O O . ARG A 1 232 ? 0.487 -15.378 53.056 1.00 53.06 232 ARG A O 1
ATOM 1877 N N . HIS A 1 233 ? -1.104 -15.853 51.540 1.00 53.59 233 HIS A N 1
ATOM 1878 C CA . HIS A 1 233 ? -0.185 -15.999 50.414 1.00 53.59 233 HIS A CA 1
ATOM 1879 C C . HIS A 1 233 ? -0.294 -14.788 49.489 1.00 53.59 233 HIS A C 1
ATOM 1881 O O . HIS A 1 233 ? -1.393 -14.334 49.172 1.00 53.59 233 HIS A O 1
ATOM 1887 N N . LYS A 1 234 ? 0.855 -14.257 49.061 1.00 46.91 234 LYS A N 1
ATOM 1888 C CA . LYS A 1 234 ? 0.926 -13.296 47.959 1.00 46.91 234 LYS A CA 1
ATOM 1889 C C . LYS A 1 234 ? 1.416 -14.026 46.718 1.00 46.91 234 LYS A C 1
ATOM 1891 O O . LYS A 1 234 ? 2.604 -14.306 46.612 1.00 46.91 234 LYS A O 1
ATOM 1896 N N . GLU A 1 235 ? 0.512 -14.296 45.787 1.00 48.59 235 GLU A N 1
ATOM 1897 C CA . GLU A 1 235 ? 0.861 -14.723 44.432 1.00 48.59 235 GLU A CA 1
ATOM 1898 C C . GLU A 1 235 ? 0.428 -13.632 43.456 1.00 48.59 235 GLU A C 1
ATOM 1900 O O . GLU A 1 235 ? -0.683 -13.106 43.537 1.00 48.59 235 GLU A O 1
ATOM 1905 N N . SER A 1 236 ? 1.326 -13.262 42.540 1.00 49.19 236 SER A N 1
ATOM 1906 C CA . SER A 1 236 ? 0.997 -12.400 41.395 1.00 49.19 236 SER A CA 1
ATOM 1907 C C . SER A 1 236 ? 0.360 -11.049 41.771 1.00 49.19 236 SER A C 1
ATOM 1909 O O . SER A 1 236 ? -0.565 -10.579 41.114 1.00 49.19 236 SER A O 1
ATOM 1911 N N . GLY A 1 237 ? 0.819 -10.430 42.866 1.00 47.94 237 GLY A N 1
ATOM 1912 C CA . GLY A 1 237 ? 0.312 -9.132 43.333 1.00 47.94 237 GLY A CA 1
ATOM 1913 C C . GLY A 1 237 ? -1.051 -9.176 44.036 1.00 47.94 237 GLY A C 1
ATOM 1914 O O . GLY A 1 237 ? -1.580 -8.123 44.384 1.00 47.94 237 GLY A O 1
ATOM 1915 N N . ARG A 1 238 ? -1.613 -10.363 44.289 1.00 45.16 238 ARG A N 1
ATOM 1916 C CA . ARG A 1 238 ? -2.892 -10.541 44.991 1.00 45.16 238 ARG A CA 1
ATOM 1917 C C . ARG A 1 238 ? -2.681 -11.252 46.323 1.00 45.16 238 ARG A C 1
ATOM 1919 O O . ARG A 1 238 ? -1.860 -12.161 46.422 1.00 45.16 238 ARG A O 1
ATOM 1926 N N . SER A 1 239 ? -3.406 -10.827 47.357 1.00 42.09 239 SER A N 1
ATOM 1927 C CA . SER A 1 239 ? -3.425 -11.503 48.658 1.00 42.09 239 SER A CA 1
ATOM 1928 C C . SER A 1 239 ? -4.545 -12.536 48.691 1.00 42.09 239 SER A C 1
ATOM 1930 O O . SER A 1 239 ? -5.713 -12.171 48.572 1.00 42.09 239 SER A O 1
ATOM 1932 N N . ILE A 1 240 ? -4.190 -13.803 48.876 1.00 49.69 240 ILE A N 1
ATOM 1933 C CA . ILE A 1 240 ? -5.137 -14.897 49.086 1.00 49.69 240 ILE A CA 1
ATOM 1934 C C . ILE A 1 240 ? -5.128 -15.231 50.580 1.00 49.69 240 ILE A C 1
ATOM 1936 O O . ILE A 1 240 ? -4.066 -15.501 51.150 1.00 49.69 240 ILE A O 1
ATOM 1940 N N . GLU A 1 241 ? -6.302 -15.172 51.214 1.00 49.69 241 GLU A N 1
ATOM 1941 C CA . GLU A 1 241 ? -6.497 -15.486 52.631 1.00 49.69 241 GLU A CA 1
ATOM 1942 C C . GLU A 1 241 ? -7.252 -16.810 52.785 1.00 49.69 241 GLU A C 1
ATOM 1944 O O . GLU A 1 241 ? -8.344 -16.976 52.243 1.00 49.69 241 GLU A O 1
ATOM 1949 N N . TYR A 1 242 ? -6.690 -17.742 53.556 1.00 53.12 242 TYR A N 1
ATOM 1950 C CA . TYR A 1 242 ? -7.348 -19.004 53.898 1.00 53.12 242 TYR A CA 1
ATOM 1951 C C . TYR A 1 242 ? -7.837 -18.960 55.350 1.00 53.12 242 TYR A C 1
ATOM 1953 O O . TYR A 1 242 ? -7.043 -18.752 56.273 1.00 53.12 242 TYR A O 1
ATOM 1961 N N . ARG A 1 243 ? -9.139 -19.186 55.563 1.00 46.09 243 ARG A N 1
ATOM 1962 C CA . ARG A 1 243 ? -9.747 -19.387 56.887 1.00 46.09 243 ARG A CA 1
ATOM 1963 C C . ARG A 1 243 ? -10.331 -20.796 56.951 1.00 46.09 243 ARG A C 1
ATOM 1965 O O . ARG A 1 243 ? -11.029 -21.219 56.036 1.00 46.09 243 ARG A O 1
ATOM 1972 N N . LYS A 1 244 ? -10.039 -21.516 58.034 1.00 47.91 244 LYS A N 1
ATOM 1973 C CA . LYS A 1 244 ? -10.673 -22.802 58.329 1.00 47.91 244 LYS A CA 1
ATOM 1974 C C . LYS A 1 244 ? -12.148 -22.547 58.655 1.00 47.91 244 LYS A C 1
ATOM 1976 O O . LYS A 1 244 ? -12.426 -21.742 59.541 1.00 47.91 244 LYS A O 1
ATOM 1981 N N . CYS A 1 245 ? -13.063 -23.180 57.927 1.00 46.31 245 CYS A N 1
ATOM 1982 C CA . CYS A 1 245 ? -14.472 -23.216 58.312 1.00 46.31 245 CYS A CA 1
ATOM 1983 C C . CYS A 1 245 ? -14.620 -24.122 59.543 1.00 46.31 245 CYS A C 1
ATOM 1985 O O . CYS A 1 245 ? -14.033 -25.208 59.568 1.00 46.31 245 CYS A O 1
ATOM 1987 N N . GLU A 1 246 ? -15.331 -23.632 60.558 1.00 48.50 246 GLU A N 1
ATOM 1988 C CA . GLU A 1 246 ? -15.797 -24.427 61.704 1.00 48.50 246 GLU A CA 1
ATOM 1989 C C . GLU A 1 246 ? -17.067 -25.197 61.343 1.00 48.50 246 GLU A C 1
ATOM 1991 O O . GLU A 1 246 ? -17.896 -24.632 60.590 1.00 48.50 246 GLU A O 1
#

Foldseek 3Di:
DDDDPPDPPPPDVVVVVVVVVVVVVPDDDDDDDDDDDDPDDDDPPDPDDWAWEWFADPVVLWIKIFIPDADDPVQVVQVVCVVVVQWDDPDSGIITGPAAPVVVLVVVVVDPRDDNVRYHYPPCRNVSRVVSVVVVVVVVVVVVVVVVVVVVVLVVVVVVVVVCVVVCVLVVQDPVNLVVLLVPDDSSVVVSVVSVVVVVVVDPDDDDDPPPVPDDDPPPPDDDDPDQDWDWDDDPNDTDTDGDDD